Protein AF-A0A925H4I7-F1 (afdb_monomer)

Mean predicted aligned error: 13.74 Å

pLDDT: mean 82.66, std 22.0, range [28.83, 98.56]

Solvent-accessible surface area (backbone atoms only — not comparable to full-atom values): 12561 Å² total; per-residue (Å²): 133,88,83,90,81,89,80,90,79,89,78,86,76,82,78,81,83,66,83,79,77,75,79,71,77,80,79,72,73,79,78,74,73,84,72,84,74,72,80,75,77,80,76,84,82,77,67,76,82,46,91,89,52,74,84,57,48,80,41,60,68,74,54,74,84,58,97,88,63,87,80,52,68,42,71,39,90,59,68,78,77,64,74,40,60,48,85,60,86,92,50,59,68,46,48,74,50,74,48,76,46,56,23,74,78,38,93,87,56,38,46,67,40,72,41,84,96,59,72,73,37,61,32,94,92,44,69,91,41,72,47,70,60,66,44,83,38,68,50,76,41,78,39,30,38,38,42,40,61,82,58,60,90,92,58,90,61,55,80,44,79,48,90,80,48,75,50,65,52,60,54,32,26,47,27,43,33,35,70,69,64,77,43,73,67,45,35,37,38,33

Structure (mmCIF, N/CA/C/O backbone):
data_AF-A0A925H4I7-F1
#
_entry.id   AF-A0A925H4I7-F1
#
loop_
_atom_site.group_PDB
_atom_site.id
_atom_site.type_symbol
_atom_site.label_atom_id
_atom_site.label_alt_id
_atom_site.label_comp_id
_atom_site.label_asym_id
_atom_site.label_entity_id
_atom_site.label_seq_id
_atom_site.pdbx_PDB_ins_code
_atom_site.Cartn_x
_atom_site.Cartn_y
_atom_site.Cartn_z
_atom_site.occupancy
_atom_site.B_iso_or_equiv
_atom_site.auth_seq_id
_atom_site.auth_comp_id
_atom_site.auth_asym_id
_atom_site.auth_atom_id
_atom_site.pdbx_PDB_model_num
ATOM 1 N N . MET A 1 1 ? -47.610 -67.722 -24.187 1.00 34.19 1 MET A N 1
ATOM 2 C CA . MET A 1 1 ? -47.112 -69.101 -24.370 1.00 34.19 1 MET A CA 1
ATOM 3 C C . MET A 1 1 ? -45.591 -68.986 -24.414 1.00 34.19 1 MET A C 1
ATOM 5 O O . MET A 1 1 ? -45.132 -68.272 -25.290 1.00 34.19 1 MET A O 1
ATOM 9 N N . VAL A 1 2 ? -44.914 -69.287 -23.290 1.00 31.61 2 VAL A N 1
ATOM 10 C CA . VAL A 1 2 ? -43.892 -70.368 -23.151 1.00 31.61 2 VAL A CA 1
ATOM 11 C C . VAL A 1 2 ? -42.641 -70.099 -24.013 1.00 31.61 2 VAL A C 1
ATOM 13 O O . VAL A 1 2 ? -42.783 -69.900 -25.207 1.00 31.61 2 VAL A O 1
ATOM 16 N N . ASP A 1 3 ? -41.384 -70.114 -23.571 1.00 30.12 3 ASP A N 1
ATOM 17 C CA . ASP A 1 3 ? -40.711 -70.242 -22.275 1.00 30.12 3 ASP A CA 1
ATOM 18 C C . ASP A 1 3 ? -39.235 -69.818 -22.468 1.00 30.12 3 ASP A C 1
ATOM 20 O O . ASP A 1 3 ? -38.752 -69.657 -23.591 1.00 30.12 3 ASP A O 1
ATOM 24 N N . ILE A 1 4 ? -38.525 -69.657 -21.354 1.00 40.78 4 ILE A N 1
ATOM 25 C CA . ILE A 1 4 ? -37.096 -69.330 -21.212 1.00 40.78 4 ILE A CA 1
ATOM 26 C C . ILE A 1 4 ? -36.180 -70.443 -21.764 1.00 40.78 4 ILE A C 1
ATOM 28 O O . ILE A 1 4 ? -36.420 -71.619 -21.511 1.00 40.78 4 ILE A O 1
ATOM 32 N N . SER A 1 5 ? -35.035 -70.089 -22.369 1.00 34.84 5 SER A N 1
ATOM 33 C CA . SER A 1 5 ? -33.809 -70.894 -22.201 1.00 34.84 5 SER A CA 1
ATOM 34 C C . SER A 1 5 ? -32.532 -70.065 -22.343 1.00 34.84 5 SER A C 1
ATOM 36 O O . SER A 1 5 ? -32.255 -69.454 -23.373 1.00 34.84 5 SER A O 1
ATOM 38 N N . ALA A 1 6 ? -31.734 -70.104 -21.279 1.00 35.25 6 ALA A N 1
ATOM 39 C CA . ALA A 1 6 ? -30.435 -69.473 -21.118 1.00 35.25 6 ALA A CA 1
ATOM 40 C C . ALA A 1 6 ? -29.346 -70.093 -22.009 1.00 35.25 6 ALA A C 1
ATOM 42 O O . ALA A 1 6 ? -29.281 -71.313 -22.164 1.00 35.25 6 ALA A O 1
ATOM 43 N N . LYS A 1 7 ? -28.417 -69.257 -22.489 1.00 33.81 7 LYS A N 1
ATOM 44 C CA . LYS A 1 7 ? -27.033 -69.656 -22.779 1.00 33.81 7 LYS A CA 1
ATOM 45 C C . LYS A 1 7 ? -26.078 -68.569 -22.294 1.00 33.81 7 LYS A C 1
ATOM 47 O O . LYS A 1 7 ? -25.906 -67.530 -22.920 1.00 33.81 7 LYS A O 1
ATOM 52 N N . THR A 1 8 ? -25.486 -68.846 -21.140 1.00 34.50 8 THR A N 1
ATOM 53 C CA . THR A 1 8 ? -24.350 -68.150 -20.539 1.00 34.50 8 THR A CA 1
ATOM 54 C C . THR A 1 8 ? -23.137 -68.237 -21.466 1.00 34.50 8 THR A C 1
ATOM 56 O O . THR A 1 8 ? -22.699 -69.338 -21.793 1.00 34.50 8 THR A O 1
ATOM 59 N N . LEU A 1 9 ? -22.570 -67.092 -21.856 1.00 32.69 9 LEU A N 1
ATOM 60 C CA . LEU A 1 9 ? -21.234 -67.005 -22.446 1.00 32.69 9 LEU A CA 1
ATOM 61 C C . LEU A 1 9 ? -20.327 -66.276 -21.451 1.00 32.69 9 LEU A C 1
ATOM 63 O O . LEU A 1 9 ? -20.466 -65.078 -21.216 1.00 32.69 9 LEU A O 1
ATOM 67 N N . LEU A 1 10 ? -19.438 -67.040 -20.823 1.00 28.83 10 LEU A N 1
ATOM 68 C CA . LEU A 1 10 ? -18.449 -66.563 -19.867 1.00 28.83 10 LEU A CA 1
ATOM 69 C C . LEU A 1 10 ? -17.276 -65.942 -20.642 1.00 28.83 10 LEU A C 1
ATOM 71 O O . LEU A 1 10 ? -16.466 -66.661 -21.223 1.00 28.83 10 LEU A O 1
ATOM 75 N N . ILE A 1 11 ? -17.197 -64.611 -20.672 1.00 38.41 11 ILE A N 1
ATOM 76 C CA . ILE A 1 11 ? -16.032 -63.879 -21.183 1.00 38.41 11 ILE A CA 1
ATOM 77 C C . ILE A 1 11 ? -15.136 -63.551 -19.986 1.00 38.41 11 ILE A C 1
ATOM 79 O O . ILE A 1 11 ? -15.452 -62.688 -19.170 1.00 38.41 11 ILE A O 1
ATOM 83 N N . CYS A 1 12 ? -14.014 -64.262 -19.876 1.00 31.22 12 CYS A N 1
ATOM 84 C CA . CYS A 1 12 ? -12.946 -63.955 -18.930 1.00 31.22 12 CYS A CA 1
ATOM 85 C C . CYS A 1 12 ? -12.201 -62.690 -19.384 1.00 31.22 12 CYS A C 1
ATOM 87 O O . CYS A 1 12 ? -11.292 -62.767 -20.210 1.00 31.22 12 CYS A O 1
ATOM 89 N N . LEU A 1 13 ? -12.566 -61.526 -18.840 1.00 33.69 13 LEU A N 1
ATOM 90 C CA . LEU A 1 13 ? -11.743 -60.321 -18.934 1.00 33.69 13 LEU A CA 1
ATOM 91 C C . LEU A 1 13 ? -10.705 -60.360 -17.801 1.00 33.69 13 LEU A C 1
ATOM 93 O O . LEU A 1 13 ? -11.018 -60.100 -16.639 1.00 33.69 13 LEU A O 1
ATOM 97 N N . LEU A 1 14 ? -9.468 -60.729 -18.130 1.00 39.47 14 LEU A N 1
ATOM 98 C CA . LEU A 1 14 ? -8.333 -60.622 -17.217 1.00 39.47 14 LEU A CA 1
ATOM 99 C C . LEU A 1 14 ? -8.019 -59.135 -16.997 1.00 39.47 14 LEU A C 1
ATOM 101 O O . LEU A 1 14 ? -7.396 -58.485 -17.836 1.00 39.47 14 LEU A O 1
ATOM 105 N N . ALA A 1 15 ? -8.467 -58.594 -15.866 1.00 41.22 15 ALA A N 1
ATOM 106 C CA . ALA A 1 15 ? -8.042 -57.291 -15.380 1.00 41.22 15 ALA A CA 1
ATOM 107 C C . ALA A 1 15 ? -6.570 -57.376 -14.946 1.00 41.22 15 ALA A C 1
ATOM 109 O O . ALA A 1 15 ? -6.242 -57.943 -13.903 1.00 41.22 15 ALA A O 1
ATOM 110 N N . GLY A 1 16 ? -5.673 -56.820 -15.760 1.00 36.88 16 GLY A N 1
ATOM 111 C CA . GLY A 1 16 ? -4.290 -56.582 -15.369 1.00 36.88 16 GLY A CA 1
ATOM 112 C C . GLY A 1 16 ? -4.231 -55.516 -14.277 1.00 36.88 16 GLY A C 1
ATOM 113 O O . GLY A 1 16 ? -4.218 -54.324 -14.572 1.00 36.88 16 GLY A O 1
ATOM 114 N N . PHE A 1 17 ? -4.184 -55.940 -13.015 1.00 40.47 17 PHE A N 1
ATOM 115 C CA . PHE A 1 17 ? -3.788 -55.091 -11.893 1.00 40.47 17 PHE A CA 1
ATOM 116 C C . PHE A 1 17 ? -2.274 -54.848 -11.963 1.00 40.47 17 PHE A C 1
ATOM 118 O O . PHE A 1 17 ? -1.477 -55.562 -11.359 1.00 40.47 17 PHE A O 1
ATOM 125 N N . GLY A 1 18 ? -1.863 -53.839 -12.729 1.00 41.41 18 GLY A N 1
ATOM 126 C CA . GLY A 1 18 ? -0.561 -53.211 -12.525 1.00 41.41 18 GLY A CA 1
ATOM 127 C C . GLY A 1 18 ? -0.618 -52.358 -11.252 1.00 41.41 18 GLY A C 1
ATOM 128 O O . GLY A 1 18 ? -1.622 -51.673 -11.044 1.00 41.41 18 GLY A O 1
ATOM 129 N N . PRO A 1 19 ? 0.404 -52.368 -10.378 1.00 38.84 19 PRO A N 1
ATOM 130 C CA . PRO A 1 19 ? 0.414 -51.478 -9.228 1.00 38.84 19 PRO A CA 1
ATOM 131 C C . PRO A 1 19 ? 0.375 -50.027 -9.715 1.00 38.84 19 PRO A C 1
ATOM 133 O O . PRO A 1 19 ? 1.249 -49.578 -10.461 1.00 38.84 19 PRO A O 1
ATOM 136 N N . ALA A 1 20 ? -0.650 -49.293 -9.283 1.00 38.62 20 ALA A N 1
ATOM 137 C CA . ALA A 1 20 ? -0.705 -47.851 -9.424 1.00 38.62 20 ALA A CA 1
ATOM 138 C C . ALA A 1 20 ? 0.543 -47.260 -8.756 1.00 38.62 20 ALA A C 1
ATOM 140 O O . ALA A 1 20 ? 0.730 -47.376 -7.544 1.00 38.62 20 ALA A O 1
ATOM 141 N N . ARG A 1 21 ? 1.421 -46.631 -9.543 1.00 37.19 21 ARG A N 1
ATOM 142 C CA . ARG A 1 21 ? 2.450 -45.764 -8.978 1.00 37.19 21 ARG A CA 1
ATOM 143 C C . ARG A 1 21 ? 1.740 -44.556 -8.384 1.00 37.19 21 ARG A C 1
ATOM 145 O O . ARG A 1 21 ? 1.320 -43.665 -9.113 1.00 37.19 21 ARG A O 1
ATOM 152 N N . ALA A 1 22 ? 1.610 -44.540 -7.062 1.00 38.69 22 ALA A N 1
ATOM 153 C CA . ALA A 1 22 ? 1.353 -43.315 -6.330 1.00 38.69 22 ALA A CA 1
ATOM 154 C C . ALA A 1 22 ? 2.440 -42.303 -6.726 1.00 38.69 22 ALA A C 1
ATOM 156 O O . ALA A 1 22 ? 3.631 -42.567 -6.545 1.00 38.69 22 ALA A O 1
ATOM 157 N N . GLN A 1 23 ? 2.047 -41.167 -7.306 1.00 39.62 23 GLN A N 1
ATOM 158 C CA . GLN A 1 23 ? 2.932 -40.010 -7.340 1.00 39.62 23 GLN A CA 1
ATOM 159 C C . GLN A 1 23 ? 3.199 -39.637 -5.885 1.00 39.62 23 GLN A C 1
ATOM 161 O O . GLN A 1 23 ? 2.285 -39.251 -5.157 1.00 39.62 23 GLN A O 1
ATOM 166 N N . ALA A 1 24 ? 4.446 -39.811 -5.454 1.00 34.16 24 ALA A N 1
ATOM 167 C CA . ALA A 1 24 ? 4.902 -39.257 -4.196 1.00 34.16 24 ALA A CA 1
ATOM 168 C C . ALA A 1 24 ? 4.606 -37.744 -4.209 1.00 34.16 24 ALA A C 1
ATOM 170 O O . ALA A 1 24 ? 4.838 -37.103 -5.242 1.00 34.16 24 ALA A O 1
ATOM 171 N N . PRO A 1 25 ? 4.090 -37.163 -3.111 1.00 40.03 25 PRO A N 1
ATOM 172 C CA . PRO A 1 25 ? 4.024 -35.718 -2.996 1.00 40.03 25 PRO A CA 1
ATOM 173 C C . PRO A 1 25 ? 5.416 -35.159 -3.281 1.00 40.03 25 PRO A C 1
ATOM 175 O O . PRO A 1 25 ? 6.408 -35.679 -2.764 1.00 40.03 25 PRO A O 1
ATOM 178 N N . ALA A 1 26 ? 5.494 -34.133 -4.130 1.00 36.28 26 ALA A N 1
ATOM 179 C CA . ALA A 1 26 ? 6.735 -33.407 -4.332 1.00 36.28 26 ALA A CA 1
ATOM 180 C C . ALA A 1 26 ? 7.247 -32.979 -2.952 1.00 36.28 26 ALA A C 1
ATOM 182 O O . ALA A 1 26 ? 6.579 -32.219 -2.250 1.00 36.28 26 ALA A O 1
ATOM 183 N N . GLN A 1 27 ? 8.397 -33.517 -2.543 1.00 34.88 27 GLN A N 1
ATOM 184 C CA . GLN A 1 27 ? 9.098 -33.063 -1.354 1.00 34.88 27 GLN A CA 1
ATOM 185 C C . GLN A 1 27 ? 9.384 -31.575 -1.546 1.00 34.88 27 GLN A C 1
ATOM 187 O O . GLN A 1 27 ? 10.250 -31.191 -2.330 1.00 34.88 27 GLN A O 1
ATOM 192 N N . GLN A 1 28 ? 8.618 -30.734 -0.850 1.00 39.00 28 GLN A N 1
ATOM 193 C CA . GLN A 1 28 ? 9.029 -29.368 -0.585 1.00 39.00 28 GLN A CA 1
ATOM 194 C C . GLN A 1 28 ? 10.397 -29.458 0.086 1.00 39.00 28 GLN A C 1
ATOM 196 O O . GLN A 1 28 ? 10.552 -30.139 1.104 1.00 39.00 28 GLN A O 1
ATOM 201 N N . ALA A 1 29 ? 11.394 -28.817 -0.523 1.00 39.19 29 ALA A N 1
ATOM 202 C CA . ALA A 1 29 ? 12.678 -28.617 0.123 1.00 39.19 29 ALA A CA 1
ATOM 203 C C . ALA A 1 29 ? 12.427 -28.025 1.526 1.00 39.19 29 ALA A C 1
ATOM 205 O O . ALA A 1 29 ? 11.522 -27.193 1.663 1.00 39.19 29 ALA A O 1
ATOM 206 N N . PRO A 1 30 ? 13.167 -28.457 2.564 1.00 38.31 30 PRO A N 1
ATOM 207 C CA . PRO A 1 30 ? 13.012 -27.901 3.899 1.00 38.31 30 PRO A CA 1
ATOM 208 C C . PRO A 1 30 ? 13.101 -26.378 3.813 1.00 38.31 30 PRO A C 1
ATOM 210 O O . PRO A 1 30 ? 14.072 -25.847 3.275 1.00 38.31 30 PRO A O 1
ATOM 213 N N . SER A 1 31 ? 12.077 -25.683 4.311 1.00 48.56 31 SER A N 1
ATOM 214 C CA . SER A 1 31 ? 12.153 -24.239 4.499 1.00 48.56 31 SER A CA 1
ATOM 215 C C . SER A 1 31 ? 13.345 -23.981 5.413 1.00 48.56 31 SER A C 1
ATOM 217 O O . SER A 1 31 ? 13.332 -24.419 6.565 1.00 48.56 31 SER A O 1
ATOM 219 N N . GLU A 1 32 ? 14.389 -23.331 4.894 1.00 49.50 32 GLU A N 1
ATOM 220 C CA . GLU A 1 32 ? 15.517 -22.894 5.711 1.00 49.50 32 GLU A CA 1
ATOM 221 C C . GLU A 1 32 ? 14.970 -22.140 6.928 1.00 49.50 32 GLU A C 1
ATOM 223 O O . GLU A 1 32 ? 14.069 -21.300 6.809 1.00 49.50 32 GLU A O 1
ATOM 228 N N . ALA A 1 33 ? 15.481 -22.491 8.111 1.00 50.44 33 ALA A N 1
ATOM 229 C CA . ALA A 1 33 ? 15.170 -21.788 9.344 1.00 50.44 33 ALA A CA 1
ATOM 230 C C . ALA A 1 33 ? 15.388 -20.276 9.138 1.00 50.44 33 ALA A C 1
ATOM 232 O O . ALA A 1 33 ? 16.309 -19.906 8.402 1.00 50.44 33 ALA A O 1
ATOM 233 N N . PRO A 1 34 ? 14.585 -19.392 9.763 1.00 51.84 34 PRO A N 1
ATOM 234 C CA . PRO A 1 34 ? 14.745 -17.955 9.598 1.00 51.84 34 PRO A CA 1
ATOM 235 C C . PRO A 1 34 ? 16.182 -17.563 9.938 1.00 51.84 34 PRO A C 1
ATOM 237 O O . PRO A 1 34 ? 16.582 -17.593 11.102 1.00 51.84 34 PRO A O 1
ATOM 240 N N . GLN A 1 35 ? 16.977 -17.221 8.923 1.00 54.88 35 GLN A N 1
ATOM 241 C CA . GLN A 1 35 ? 18.294 -16.659 9.164 1.00 54.88 35 GLN A CA 1
ATOM 242 C C . GLN A 1 35 ? 18.087 -15.378 9.968 1.00 54.88 35 GLN A C 1
ATOM 244 O O . GLN A 1 35 ? 17.338 -14.490 9.546 1.00 54.88 35 GLN A O 1
ATOM 249 N N . VAL A 1 36 ? 18.718 -15.299 11.141 1.00 53.97 36 VAL A N 1
ATOM 250 C CA . VAL A 1 36 ? 18.768 -14.081 11.950 1.00 53.97 36 VAL A CA 1
ATOM 251 C C . VAL A 1 36 ? 19.428 -13.017 11.081 1.00 53.97 36 VAL A C 1
ATOM 253 O O . VAL A 1 36 ? 20.645 -13.000 10.910 1.00 53.97 36 VAL A O 1
ATOM 256 N N . ARG A 1 37 ? 18.611 -12.172 10.446 1.00 63.25 37 ARG A N 1
ATOM 257 C CA . ARG A 1 37 ? 19.103 -11.094 9.593 1.00 63.25 37 ARG A CA 1
ATOM 258 C C . ARG A 1 37 ? 19.882 -10.142 10.487 1.00 63.25 37 ARG A C 1
ATOM 260 O O . ARG A 1 37 ? 19.301 -9.505 11.362 1.00 63.25 37 ARG A O 1
ATOM 267 N N . THR A 1 38 ? 21.188 -10.044 10.263 1.00 68.56 38 THR A N 1
ATOM 268 C CA . THR A 1 38 ? 22.013 -8.996 10.865 1.00 68.56 38 THR A CA 1
ATOM 269 C C . THR A 1 38 ? 21.357 -7.639 10.587 1.00 68.56 38 THR A C 1
ATOM 271 O O . THR A 1 38 ? 20.969 -7.406 9.433 1.00 68.56 38 THR A O 1
ATOM 274 N N . PRO A 1 39 ? 21.209 -6.747 11.586 1.00 74.88 39 PRO A N 1
ATOM 275 C CA . PRO A 1 39 ? 20.654 -5.421 11.359 1.00 74.88 39 PRO A CA 1
ATOM 276 C C . PRO A 1 39 ? 21.408 -4.736 10.221 1.00 74.88 39 PRO A C 1
ATOM 278 O O . PRO A 1 39 ? 22.640 -4.694 10.219 1.00 74.88 39 PRO A O 1
ATOM 281 N N . ARG A 1 40 ? 20.673 -4.243 9.221 1.00 77.69 40 ARG A N 1
ATOM 282 C CA . ARG A 1 40 ? 21.272 -3.478 8.126 1.00 77.69 40 ARG A CA 1
ATOM 283 C C . ARG A 1 40 ? 22.002 -2.270 8.740 1.00 77.69 40 ARG A C 1
ATOM 285 O O . ARG A 1 40 ? 21.391 -1.597 9.572 1.00 77.69 40 ARG A O 1
ATOM 292 N N . PRO A 1 41 ? 23.251 -1.970 8.335 1.00 81.19 41 PRO A N 1
ATOM 293 C CA . PRO A 1 41 ? 23.916 -0.736 8.735 1.00 81.19 41 PRO A CA 1
ATOM 294 C C . PRO A 1 41 ? 23.007 0.464 8.472 1.00 81.19 41 PRO A C 1
ATOM 296 O O . PRO A 1 41 ? 22.322 0.510 7.445 1.00 81.19 41 PRO A O 1
ATOM 299 N N . GLN A 1 42 ? 22.978 1.420 9.399 1.00 79.31 42 GLN A N 1
ATOM 300 C CA . GLN A 1 42 ? 22.169 2.619 9.226 1.00 79.31 42 GLN A CA 1
ATOM 301 C C . GLN A 1 42 ? 22.621 3.348 7.956 1.00 79.31 42 GLN A C 1
ATOM 303 O O . GLN A 1 42 ? 23.815 3.575 7.751 1.00 79.31 42 GLN A O 1
ATOM 308 N N . ALA A 1 43 ? 21.669 3.676 7.079 1.00 78.81 43 ALA A N 1
ATOM 309 C CA . ALA A 1 43 ? 21.976 4.457 5.891 1.00 78.81 43 ALA A CA 1
ATOM 310 C C . ALA A 1 43 ? 22.557 5.818 6.318 1.00 78.81 43 ALA A C 1
ATOM 312 O O . ALA A 1 43 ? 22.067 6.397 7.292 1.00 78.81 43 ALA A O 1
ATOM 313 N N . PRO A 1 44 ? 23.577 6.341 5.618 1.00 81.44 44 PRO A N 1
ATOM 314 C CA . PRO A 1 44 ? 24.139 7.640 5.955 1.00 81.44 44 PRO A CA 1
ATOM 315 C C . PRO A 1 44 ? 23.058 8.717 5.838 1.00 81.44 44 PRO A C 1
ATOM 317 O O . PRO A 1 44 ? 22.398 8.837 4.800 1.00 81.44 44 PRO A O 1
ATOM 320 N N . ALA A 1 45 ? 22.881 9.500 6.902 1.00 80.06 45 ALA A N 1
ATOM 321 C CA . ALA A 1 45 ? 22.047 10.691 6.858 1.00 80.06 45 ALA A CA 1
ATOM 322 C C . ALA A 1 45 ? 22.720 11.723 5.940 1.00 80.06 45 ALA A C 1
ATOM 324 O O . ALA A 1 45 ? 23.899 12.035 6.105 1.00 80.06 45 ALA A O 1
ATOM 325 N N . ARG A 1 46 ? 21.987 12.217 4.939 1.00 85.00 46 ARG A N 1
ATOM 326 C CA . ARG A 1 46 ? 22.463 13.284 4.050 1.00 85.00 46 ARG A CA 1
ATOM 327 C C . ARG A 1 46 ? 22.191 14.630 4.712 1.00 85.00 46 ARG A C 1
ATOM 329 O O . ARG A 1 46 ? 21.077 14.840 5.182 1.00 85.00 46 ARG A O 1
ATOM 336 N N . ASP A 1 47 ? 23.175 15.528 4.713 1.00 88.62 47 ASP A N 1
ATOM 337 C CA . ASP A 1 47 ? 22.972 16.906 5.169 1.00 88.62 47 ASP A CA 1
ATOM 338 C C . ASP A 1 47 ? 22.114 17.658 4.133 1.00 88.62 47 ASP A C 1
ATOM 340 O O . ASP A 1 47 ? 22.533 17.774 2.972 1.00 88.62 47 ASP A O 1
ATOM 344 N N . PRO A 1 48 ? 20.921 18.160 4.506 1.00 89.50 48 PRO A N 1
ATOM 345 C CA . PRO A 1 48 ? 20.058 18.896 3.588 1.00 89.50 48 PRO A CA 1
ATOM 346 C C . PRO A 1 48 ? 20.686 20.202 3.067 1.00 89.50 48 PRO A C 1
ATOM 348 O O . PRO A 1 48 ? 20.247 20.696 2.031 1.00 89.50 48 PRO A O 1
ATOM 351 N N . ASN A 1 49 ? 21.732 20.725 3.717 1.00 90.75 49 ASN A N 1
ATOM 352 C CA . ASN A 1 49 ? 22.455 21.935 3.315 1.00 90.75 49 ASN A CA 1
ATOM 353 C C . ASN A 1 49 ? 23.664 21.664 2.398 1.00 90.75 49 ASN A C 1
ATOM 355 O O . ASN A 1 49 ? 24.418 22.585 2.076 1.00 90.75 49 ASN A O 1
ATOM 359 N N . THR A 1 50 ? 23.862 20.417 1.956 1.00 93.56 50 THR A N 1
ATOM 360 C CA . THR A 1 50 ? 24.966 20.046 1.056 1.00 93.56 50 THR A CA 1
ATOM 361 C C . THR A 1 50 ? 24.938 20.885 -0.238 1.00 93.56 50 THR A C 1
ATOM 363 O O . THR A 1 50 ? 23.892 20.958 -0.893 1.00 93.56 50 THR A O 1
ATOM 366 N N . PRO A 1 51 ? 26.069 21.484 -0.677 1.00 94.31 51 PRO A N 1
ATOM 367 C CA . PRO A 1 51 ? 26.131 22.213 -1.942 1.00 94.31 51 PRO A CA 1
ATOM 368 C C . PRO A 1 51 ? 25.627 21.378 -3.128 1.00 94.31 51 PRO A C 1
ATOM 370 O O . PRO A 1 51 ? 26.042 20.238 -3.324 1.00 94.31 51 PRO A O 1
ATOM 373 N N . GLY A 1 52 ? 24.729 21.959 -3.929 1.00 92.50 52 GLY A N 1
ATOM 374 C CA . GLY A 1 52 ? 24.065 21.288 -5.053 1.00 92.50 52 GLY A CA 1
ATOM 375 C C . GLY A 1 52 ? 22.658 20.770 -4.738 1.00 92.50 52 GLY A C 1
ATOM 376 O O . GLY A 1 52 ? 21.931 20.413 -5.663 1.00 92.50 52 GLY A O 1
ATOM 377 N N . TYR A 1 53 ? 22.242 20.763 -3.468 1.00 91.81 53 TYR A N 1
ATOM 378 C CA . TYR A 1 53 ? 20.848 20.501 -3.103 1.00 91.81 53 TYR A CA 1
ATOM 379 C C . TYR A 1 53 ? 19.977 21.737 -3.334 1.00 91.81 53 TYR A C 1
ATOM 381 O O . TYR A 1 53 ? 20.460 22.865 -3.474 1.00 91.81 53 TYR A O 1
ATOM 389 N N . VAL A 1 54 ? 18.665 21.513 -3.424 1.00 93.00 54 VAL A N 1
ATOM 390 C CA . VAL A 1 54 ? 17.700 22.598 -3.607 1.00 93.00 54 VAL A CA 1
ATOM 391 C C . VAL A 1 54 ? 17.748 23.547 -2.411 1.00 93.00 54 VAL A C 1
ATOM 393 O O . VAL A 1 54 ? 17.752 23.110 -1.263 1.00 93.00 54 VAL A O 1
ATOM 396 N N . LYS A 1 55 ? 17.757 24.861 -2.670 1.00 93.50 55 LYS A N 1
ATOM 397 C CA . LYS A 1 55 ? 17.618 25.853 -1.598 1.00 93.50 55 LYS A CA 1
ATOM 398 C C . LYS A 1 55 ? 16.268 25.653 -0.912 1.00 93.50 55 LYS A C 1
ATOM 400 O O . LYS A 1 55 ? 15.240 25.587 -1.594 1.00 93.50 55 LYS A O 1
ATOM 405 N N . ALA A 1 56 ? 16.286 25.579 0.412 1.00 94.31 56 ALA A N 1
ATOM 406 C CA . ALA A 1 56 ? 15.114 25.311 1.228 1.00 94.31 56 ALA A CA 1
ATOM 407 C C . ALA A 1 56 ? 15.120 26.172 2.497 1.00 94.31 56 ALA A C 1
ATOM 409 O O . ALA A 1 56 ? 16.174 26.597 2.967 1.00 94.31 56 ALA A O 1
ATOM 410 N N . LYS A 1 57 ? 13.928 26.451 3.027 1.00 93.56 57 LYS A N 1
ATOM 411 C CA . LYS A 1 57 ? 13.741 27.160 4.295 1.00 93.56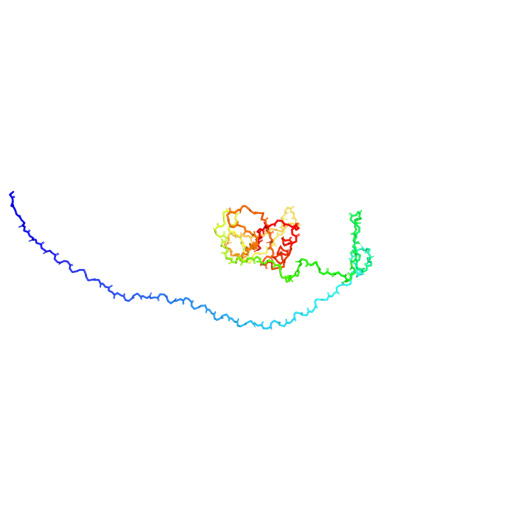 57 LYS A CA 1
ATOM 412 C C . LYS A 1 57 ? 13.741 26.151 5.436 1.00 93.56 57 LYS A C 1
ATOM 414 O O . LYS A 1 57 ? 12.910 25.245 5.450 1.00 93.56 57 LYS A O 1
ATOM 419 N N . GLU A 1 58 ? 14.641 26.326 6.391 1.00 92.88 58 GLU A N 1
ATOM 420 C CA . GLU A 1 58 ? 14.648 25.522 7.609 1.00 92.88 58 GLU A CA 1
ATOM 421 C C . GLU A 1 58 ? 13.488 25.922 8.521 1.00 92.88 58 GLU A C 1
ATOM 423 O O . GLU A 1 58 ? 13.202 27.110 8.712 1.00 92.88 58 GLU A O 1
ATOM 428 N N . LEU A 1 59 ? 12.774 24.918 9.023 1.00 91.19 59 LEU A N 1
ATOM 429 C CA . LEU A 1 59 ? 11.659 25.093 9.936 1.00 91.19 59 LEU A CA 1
ATOM 430 C C . LEU A 1 59 ? 12.048 24.609 11.336 1.00 91.19 59 LEU A C 1
ATOM 432 O O . LEU A 1 59 ? 12.726 23.588 11.450 1.00 91.19 59 LEU A O 1
ATOM 436 N N . PRO A 1 60 ? 11.601 25.300 12.403 1.00 89.31 60 PRO A N 1
ATOM 437 C CA . PRO A 1 60 ? 11.792 24.819 13.761 1.00 89.31 60 PRO A CA 1
ATOM 438 C C . PRO A 1 60 ? 11.235 23.409 13.964 1.00 89.31 60 PRO A C 1
ATOM 440 O O . PRO A 1 60 ? 10.219 23.023 13.378 1.00 89.31 60 PRO A O 1
ATOM 443 N N . ASP A 1 61 ? 11.866 22.678 14.868 1.00 87.25 61 ASP A N 1
ATOM 444 C CA . ASP A 1 61 ? 11.430 21.367 15.329 1.00 87.25 61 ASP A CA 1
ATOM 445 C C . ASP A 1 61 ? 9.942 21.331 15.720 1.00 87.25 61 ASP A C 1
ATOM 447 O O . ASP A 1 61 ? 9.424 22.227 16.390 1.00 87.25 61 ASP A O 1
ATOM 451 N N . GLY A 1 62 ? 9.239 20.291 15.263 1.00 83.94 62 GLY A N 1
ATOM 452 C CA . GLY A 1 62 ? 7.799 20.107 15.474 1.00 83.94 62 GLY A CA 1
ATOM 453 C C . GLY A 1 62 ? 6.878 21.030 14.663 1.00 83.94 62 GLY A C 1
ATOM 454 O O . GLY A 1 62 ? 5.657 20.912 14.786 1.00 83.94 62 GLY A O 1
ATOM 455 N N . SER A 1 63 ? 7.414 21.930 13.833 1.00 88.31 63 SER A N 1
ATOM 456 C CA . SER A 1 63 ? 6.606 22.766 12.939 1.00 88.31 63 SER A CA 1
ATOM 457 C C . SER A 1 63 ? 6.461 22.152 11.544 1.00 88.31 63 SER A C 1
ATOM 459 O O . SER A 1 63 ? 7.358 21.480 11.039 1.00 88.31 63 SER A O 1
ATOM 461 N N . ILE A 1 64 ? 5.310 22.400 10.916 1.00 88.75 64 ILE A N 1
ATOM 462 C CA . ILE A 1 64 ? 5.027 22.017 9.529 1.00 88.75 64 ILE A CA 1
ATOM 463 C C . ILE A 1 64 ? 4.809 23.274 8.675 1.00 88.75 64 ILE A C 1
ATOM 465 O O . ILE A 1 64 ? 4.386 24.304 9.213 1.00 88.75 64 ILE A O 1
ATOM 469 N N . PRO A 1 65 ? 5.070 23.219 7.356 1.00 91.25 65 PRO A N 1
ATOM 470 C CA . PRO A 1 65 ? 4.790 24.327 6.456 1.00 91.25 65 PRO A CA 1
ATOM 471 C C . PRO A 1 65 ? 3.323 24.762 6.525 1.00 91.25 65 PRO A C 1
ATOM 473 O O . PRO A 1 65 ? 2.418 23.941 6.694 1.00 91.25 65 PRO A O 1
ATOM 476 N N . SER A 1 66 ? 3.082 26.062 6.350 1.00 91.69 66 SER A N 1
ATOM 477 C CA . SER A 1 66 ? 1.726 26.590 6.204 1.00 91.69 66 SER A CA 1
ATOM 478 C C . SER A 1 66 ? 1.064 25.998 4.962 1.00 91.69 66 SER A C 1
ATOM 480 O O . SER A 1 66 ? 1.640 26.024 3.878 1.00 91.69 66 SER A O 1
ATOM 482 N N . ALA A 1 67 ? -0.195 25.570 5.078 1.00 93.69 67 ALA A N 1
ATOM 483 C CA . ALA A 1 67 ? -0.973 25.067 3.941 1.00 93.69 67 ALA A CA 1
ATOM 484 C C . ALA A 1 67 ? -1.227 26.119 2.837 1.00 93.69 67 ALA A C 1
ATOM 486 O O . ALA A 1 67 ? -1.772 25.793 1.786 1.00 93.69 67 ALA A O 1
ATOM 487 N N . LYS A 1 68 ? -0.879 27.390 3.081 1.00 95.31 68 LYS A N 1
ATOM 488 C CA . LYS A 1 68 ? -1.027 28.504 2.132 1.00 95.31 68 LYS A CA 1
ATOM 489 C C . LYS A 1 68 ? 0.285 28.894 1.446 1.00 95.31 68 LYS A C 1
ATOM 491 O O . LYS A 1 68 ? 0.278 29.805 0.623 1.00 95.31 68 LYS A O 1
ATOM 496 N N . GLU A 1 69 ? 1.398 28.264 1.806 1.00 91.88 69 GLU A N 1
ATOM 497 C CA . GLU A 1 69 ? 2.722 28.594 1.285 1.00 91.88 69 GLU A CA 1
ATOM 498 C C . GLU A 1 69 ? 3.277 27.436 0.457 1.00 91.88 69 GLU A C 1
ATOM 500 O O . GLU A 1 69 ? 3.222 26.279 0.863 1.00 91.88 69 GLU A O 1
ATOM 505 N N . ASN A 1 70 ? 3.860 27.766 -0.695 1.00 93.25 70 ASN A N 1
ATOM 506 C CA . ASN A 1 70 ? 4.590 26.816 -1.530 1.00 93.25 70 ASN A CA 1
ATOM 507 C C . ASN A 1 70 ? 6.092 27.053 -1.374 1.00 93.25 70 ASN A C 1
ATOM 509 O O . ASN A 1 70 ? 6.544 28.199 -1.359 1.00 93.25 70 ASN A O 1
ATOM 513 N N . GLY A 1 71 ? 6.878 25.981 -1.314 1.00 93.75 71 GLY A N 1
ATOM 514 C CA . GLY A 1 71 ? 8.331 26.081 -1.247 1.00 93.75 71 GLY A CA 1
ATOM 515 C C . GLY A 1 71 ? 9.001 24.769 -0.869 1.00 93.75 71 GLY A C 1
ATOM 516 O O . GLY A 1 71 ? 8.341 23.783 -0.549 1.00 93.75 71 GLY A O 1
ATOM 517 N N . ASN A 1 72 ? 10.333 24.781 -0.895 1.00 95.00 72 ASN A N 1
ATOM 518 C CA . ASN A 1 72 ? 11.138 23.708 -0.325 1.00 95.00 72 ASN A CA 1
ATOM 519 C C . ASN A 1 72 ? 11.373 24.022 1.154 1.00 95.00 72 ASN A C 1
ATOM 521 O O . ASN A 1 72 ? 11.865 25.105 1.484 1.00 95.00 72 ASN A O 1
ATOM 525 N N . PHE A 1 73 ? 11.058 23.075 2.029 1.00 93.31 73 PHE A N 1
ATOM 526 C CA . PHE A 1 73 ? 11.236 23.216 3.470 1.00 93.31 73 PHE A CA 1
ATOM 527 C C . PHE A 1 73 ? 12.104 22.079 3.999 1.00 93.31 73 PHE A C 1
ATOM 529 O O . PHE A 1 73 ? 11.990 20.944 3.537 1.00 93.31 73 PHE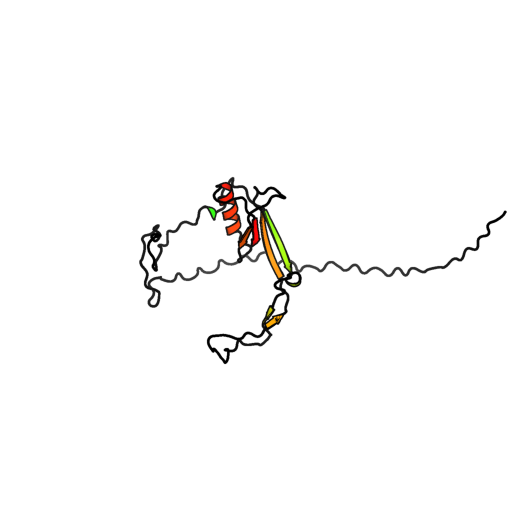 A O 1
ATOM 536 N N . ILE A 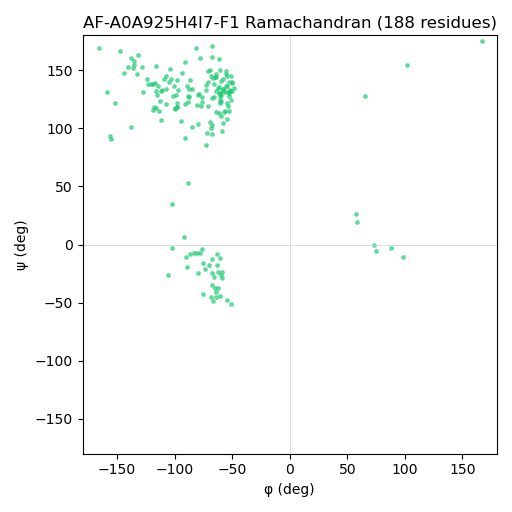1 74 ? 12.957 22.388 4.970 1.00 92.06 74 ILE A N 1
ATOM 537 C CA . ILE A 1 74 ? 13.682 21.386 5.751 1.00 92.06 74 ILE A CA 1
ATOM 538 C C . ILE A 1 74 ? 12.909 21.208 7.050 1.00 92.06 74 ILE A C 1
ATOM 540 O O . ILE A 1 74 ? 12.724 22.162 7.806 1.00 92.06 74 ILE A O 1
ATOM 544 N N . LEU A 1 75 ? 12.423 19.990 7.267 1.00 89.19 75 LEU A N 1
ATOM 545 C CA . LEU A 1 75 ? 11.734 19.593 8.485 1.00 89.19 75 LEU A CA 1
ATOM 546 C C . LEU A 1 75 ? 12.751 19.115 9.520 1.00 89.19 75 LEU A C 1
ATOM 548 O O . LEU A 1 75 ? 13.618 18.300 9.200 1.00 89.19 75 LEU A O 1
ATOM 552 N N . GLY A 1 76 ? 12.610 19.591 10.757 1.00 81.19 76 GLY A N 1
ATOM 553 C CA . GLY A 1 76 ? 13.413 19.122 11.882 1.00 81.19 76 GLY A CA 1
ATOM 554 C C . GLY A 1 76 ? 13.219 17.622 12.172 1.00 81.19 76 GLY A C 1
ATOM 555 O O . GLY A 1 76 ? 12.201 17.034 11.790 1.00 81.19 76 GLY A O 1
ATOM 556 N N . PRO A 1 77 ? 14.161 16.965 12.870 1.00 78.50 77 PRO A N 1
ATOM 557 C CA . PRO A 1 77 ? 14.131 15.518 13.114 1.00 78.50 77 PRO A CA 1
ATOM 558 C C . PRO A 1 77 ? 12.991 15.056 14.039 1.00 78.50 77 PRO A C 1
ATOM 560 O O . PRO A 1 77 ? 12.709 13.863 14.132 1.00 78.50 77 PRO A O 1
ATOM 563 N N . THR A 1 78 ? 12.318 15.974 14.729 1.00 78.62 78 THR A N 1
ATOM 564 C CA . THR A 1 78 ? 11.334 15.700 15.789 1.00 78.62 78 THR A CA 1
ATOM 565 C C . THR A 1 78 ? 9.904 15.514 15.272 1.00 78.62 78 THR A C 1
ATOM 567 O O . THR A 1 78 ? 8.954 16.124 15.761 1.00 78.62 78 THR A O 1
ATOM 570 N N . HIS A 1 79 ? 9.722 14.624 14.296 1.00 77.69 79 HIS A N 1
ATOM 571 C CA . HIS A 1 79 ? 8.391 14.228 13.832 1.00 77.69 79 HIS A CA 1
ATOM 572 C C . HIS A 1 79 ? 7.962 12.916 14.487 1.00 77.69 79 HIS A C 1
ATOM 574 O O . HIS A 1 79 ? 8.582 11.870 14.295 1.00 77.69 79 HIS A O 1
ATOM 580 N N . ASN A 1 80 ? 6.873 12.967 15.255 1.00 82.75 80 ASN A N 1
ATOM 581 C CA . ASN A 1 80 ? 6.268 11.759 15.804 1.00 82.75 80 ASN A CA 1
ATOM 582 C C . ASN A 1 80 ? 5.600 10.954 14.676 1.00 82.75 80 ASN A C 1
ATOM 584 O O . ASN A 1 80 ? 4.924 11.554 13.835 1.00 82.75 80 ASN A O 1
ATOM 588 N N . PRO A 1 81 ? 5.713 9.614 14.672 1.00 85.44 81 PRO A N 1
ATOM 589 C CA . PRO A 1 81 ? 4.922 8.777 13.780 1.00 85.44 81 PRO A CA 1
ATOM 590 C C . PRO A 1 81 ? 3.424 9.068 13.926 1.00 85.44 81 PRO A C 1
ATOM 592 O O . PRO A 1 81 ? 2.933 9.332 15.029 1.00 85.44 81 PRO A O 1
ATOM 595 N N . ALA A 1 82 ? 2.688 8.992 12.816 1.00 90.69 82 ALA A N 1
ATOM 596 C CA . ALA A 1 82 ? 1.236 9.110 12.839 1.00 90.69 82 ALA A CA 1
ATOM 597 C C . ALA A 1 82 ? 0.639 8.023 13.754 1.00 90.69 82 ALA A C 1
ATOM 599 O O . ALA A 1 82 ? 1.028 6.855 13.697 1.00 90.69 82 ALA A O 1
ATOM 600 N N . ARG A 1 83 ? -0.273 8.415 14.651 1.00 92.38 83 ARG A N 1
ATOM 601 C CA . ARG A 1 83 ? -0.735 7.569 15.769 1.00 92.38 83 ARG A CA 1
ATOM 602 C C . ARG A 1 83 ? -1.509 6.340 15.298 1.00 92.38 83 ARG A C 1
ATOM 604 O O . ARG A 1 83 ? -1.545 5.334 15.996 1.00 92.38 83 ARG A O 1
ATOM 611 N N . GLU A 1 84 ? -2.155 6.441 14.146 1.00 95.38 84 GLU A N 1
ATOM 612 C CA . GLU A 1 84 ? -2.853 5.363 13.453 1.00 95.38 84 GLU A CA 1
ATOM 613 C C . GLU A 1 84 ? -1.898 4.314 12.870 1.00 95.38 84 GLU A C 1
ATOM 615 O O . GLU A 1 84 ? -2.322 3.193 12.627 1.00 95.38 84 GLU A O 1
ATOM 620 N N . MET A 1 85 ? -0.609 4.612 12.710 1.00 95.50 85 MET A N 1
ATOM 621 C CA . MET A 1 85 ? 0.361 3.666 12.137 1.00 95.50 85 MET A CA 1
ATOM 622 C C . MET A 1 85 ? 0.854 2.625 13.150 1.00 95.50 85 MET A C 1
ATOM 624 O O . MET A 1 85 ? 1.552 1.682 12.785 1.00 95.50 85 MET A O 1
ATOM 628 N N . THR A 1 86 ? 0.485 2.779 14.422 1.00 94.88 86 THR A N 1
ATOM 629 C CA . THR A 1 86 ? 0.883 1.891 15.517 1.00 94.88 86 THR A CA 1
ATOM 630 C C . THR A 1 86 ? -0.326 1.114 16.014 1.00 94.88 86 THR A C 1
ATOM 632 O O . THR A 1 86 ? -1.377 1.697 16.275 1.00 94.88 86 THR A O 1
ATOM 635 N N . ALA A 1 87 ? -0.187 -0.201 16.185 1.00 95.06 87 ALA A N 1
ATOM 636 C CA . ALA A 1 87 ? -1.259 -1.031 16.726 1.00 95.06 87 ALA A CA 1
ATOM 637 C C . ALA A 1 87 ? -1.644 -0.572 18.142 1.00 95.06 87 ALA A C 1
ATOM 639 O O . ALA A 1 87 ? -0.777 -0.404 19.002 1.00 95.06 87 ALA A O 1
ATOM 640 N N . LYS A 1 88 ? -2.944 -0.388 18.382 1.00 95.19 88 LYS A N 1
ATOM 641 C CA . LYS A 1 88 ? -3.491 0.037 19.675 1.00 95.19 88 LYS A CA 1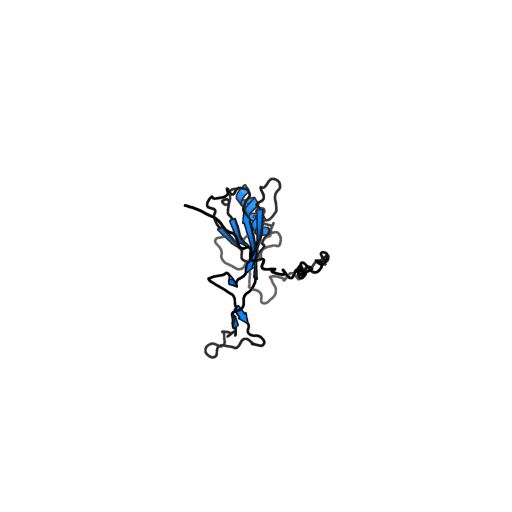
ATOM 642 C C . LYS A 1 88 ? -4.206 -1.124 20.359 1.00 95.19 88 LYS A C 1
ATOM 644 O O . LYS A 1 88 ? -4.824 -1.966 19.706 1.00 95.19 88 LYS A O 1
ATOM 649 N N . GLU A 1 89 ? -4.122 -1.171 21.683 1.00 95.50 89 GLU A N 1
ATOM 650 C CA . GLU A 1 89 ? -4.870 -2.142 22.480 1.00 95.50 89 GLU A CA 1
ATOM 651 C C . GLU A 1 89 ? -6.379 -1.865 22.392 1.00 95.50 89 GLU A C 1
ATOM 653 O O . GLU A 1 89 ? -6.807 -0.716 22.297 1.00 95.50 89 GLU A O 1
ATOM 658 N N . GLY A 1 90 ? -7.193 -2.924 22.372 1.00 94.94 90 GLY A N 1
ATOM 659 C CA . GLY A 1 90 ? -8.655 -2.818 22.291 1.00 94.94 90 GLY A CA 1
ATOM 660 C C . GLY A 1 90 ? -9.217 -2.432 20.916 1.00 94.94 90 GLY A C 1
ATOM 661 O O . GLY A 1 90 ? -10.434 -2.471 20.737 1.00 94.94 90 GLY A O 1
ATOM 662 N N . VAL A 1 91 ? -8.374 -2.110 19.929 1.00 97.75 91 VAL A N 1
ATOM 663 C CA . VAL A 1 91 ? -8.822 -1.853 18.553 1.00 97.75 91 VAL A CA 1
ATOM 664 C C . VAL A 1 91 ? -9.140 -3.179 17.845 1.00 97.75 91 VAL A C 1
ATOM 666 O O . VAL A 1 91 ? -8.288 -4.075 17.825 1.00 97.75 91 VAL A O 1
ATOM 669 N N . PRO A 1 92 ? -10.347 -3.340 17.260 1.00 97.88 92 PRO A N 1
ATOM 670 C CA . PRO A 1 92 ? -10.686 -4.524 16.480 1.00 97.88 92 PRO A CA 1
ATOM 671 C C . PRO A 1 92 ? -9.756 -4.677 15.277 1.00 97.88 92 PRO A C 1
ATOM 673 O O . PRO A 1 92 ? -9.595 -3.742 14.499 1.00 97.88 92 PRO A O 1
ATOM 676 N N . LYS A 1 93 ? -9.184 -5.874 15.125 1.00 98.12 93 LYS A N 1
ATOM 677 C CA . LYS A 1 93 ? -8.256 -6.197 14.038 1.00 98.12 93 LYS A CA 1
ATOM 678 C C . LYS A 1 93 ? -8.970 -6.925 12.915 1.00 98.12 93 LYS A C 1
ATOM 680 O O . LYS A 1 93 ? -9.651 -7.923 13.172 1.00 98.12 93 LYS A O 1
ATOM 685 N N . GLY A 1 94 ? -8.807 -6.434 11.695 1.00 97.50 94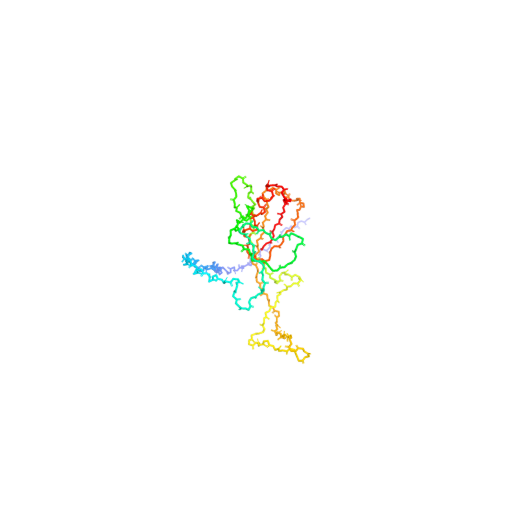 GLY A N 1
ATOM 686 C CA . GLY A 1 94 ? -9.248 -7.128 10.495 1.00 97.50 94 GLY A CA 1
ATOM 687 C C . GLY A 1 94 ? -8.460 -8.408 10.221 1.00 97.50 94 GLY A C 1
ATOM 688 O O . GLY A 1 94 ? -7.446 -8.713 10.854 1.00 97.50 94 GLY A O 1
ATOM 689 N N . GLU A 1 95 ? -8.947 -9.167 9.251 1.00 97.88 95 GLU A N 1
ATOM 690 C CA . GLU A 1 95 ? -8.327 -10.396 8.770 1.00 97.88 95 GLU A CA 1
ATOM 691 C C . GLU A 1 95 ? -7.626 -10.141 7.439 1.00 97.88 95 GLU A C 1
ATOM 693 O O . GLU A 1 95 ? -8.111 -9.375 6.610 1.00 97.88 95 GLU A O 1
ATOM 698 N N . VAL A 1 96 ? -6.471 -10.777 7.233 1.00 97.50 96 VAL A N 1
ATOM 699 C CA . VAL A 1 96 ? -5.693 -10.644 5.996 1.00 97.50 96 VAL A CA 1
ATOM 700 C C . VAL A 1 96 ? -5.630 -11.992 5.300 1.00 97.50 96 VAL A C 1
ATOM 702 O O . VAL A 1 96 ? -5.048 -12.941 5.824 1.00 97.50 96 VAL A O 1
ATOM 705 N N . TYR A 1 97 ? -6.194 -12.042 4.101 1.00 97.00 97 TYR A N 1
ATOM 706 C CA . TYR A 1 97 ? -6.230 -13.207 3.233 1.00 97.00 97 TYR A CA 1
ATOM 707 C C . TYR A 1 97 ? -5.146 -13.072 2.174 1.00 97.00 97 TYR A C 1
ATOM 709 O O . TYR A 1 97 ? -5.172 -12.144 1.371 1.00 97.00 97 TYR A O 1
ATOM 717 N N . GLU A 1 98 ? -4.186 -13.991 2.166 1.00 96.38 98 GLU A N 1
ATOM 718 C CA . GLU A 1 98 ? -3.103 -13.992 1.185 1.00 96.38 98 GLU A CA 1
ATOM 719 C C . GLU A 1 98 ? -3.297 -15.126 0.181 1.00 96.38 98 GLU A C 1
ATOM 721 O O . GLU A 1 98 ? -3.550 -16.269 0.562 1.00 96.38 98 GLU A O 1
ATOM 726 N N . PHE A 1 99 ? -3.141 -14.827 -1.104 1.00 95.38 99 PHE A N 1
ATOM 727 C CA . PHE A 1 99 ? -3.178 -15.829 -2.165 1.00 95.38 99 PHE A CA 1
ATOM 728 C C . PHE A 1 99 ? -2.255 -15.451 -3.322 1.00 95.38 99 PHE A C 1
ATOM 730 O O . PHE A 1 99 ? -1.736 -14.336 -3.405 1.00 95.38 99 PHE A O 1
ATOM 737 N N . ILE A 1 100 ? -2.010 -16.419 -4.205 1.00 95.38 100 ILE A N 1
ATOM 738 C CA . ILE A 1 100 ? -1.222 -16.223 -5.419 1.00 95.38 100 ILE A CA 1
ATOM 739 C C . ILE A 1 100 ? -2.184 -16.082 -6.592 1.00 95.38 100 ILE A C 1
ATOM 741 O O . ILE A 1 100 ? -3.042 -16.935 -6.804 1.00 95.38 100 ILE A O 1
ATOM 745 N N . MET A 1 101 ? -2.013 -15.014 -7.361 1.00 94.31 101 MET A N 1
ATOM 746 C CA . MET A 1 101 ? -2.647 -14.830 -8.657 1.00 94.31 101 MET A CA 1
ATOM 747 C C . MET A 1 101 ? -1.666 -15.153 -9.775 1.00 94.31 101 MET A C 1
ATOM 749 O O . MET A 1 101 ? -0.510 -14.721 -9.766 1.00 94.31 101 MET A O 1
ATOM 753 N N . GLU A 1 102 ? -2.161 -15.871 -10.770 1.00 96.31 102 GLU A N 1
ATOM 754 C CA . GLU A 1 102 ? -1.455 -16.201 -11.997 1.00 96.31 102 GLU A CA 1
ATOM 755 C C . GLU A 1 102 ? -1.873 -15.211 -13.089 1.00 96.31 102 GLU A C 1
ATOM 757 O O . GLU A 1 102 ? -3.049 -15.093 -13.426 1.00 96.31 102 GLU A O 1
ATOM 762 N N . SER A 1 103 ? -0.923 -14.477 -13.669 1.00 96.62 103 SER A N 1
ATOM 763 C CA . SER A 1 103 ? -1.248 -13.471 -14.701 1.00 96.62 103 SER A CA 1
ATOM 764 C C . SER A 1 103 ? -1.884 -14.064 -15.960 1.00 96.62 103 SER A C 1
ATOM 766 O O . SER A 1 103 ? -2.629 -13.360 -16.630 1.00 96.62 103 SER A O 1
ATOM 768 N N . ARG A 1 104 ? -1.676 -15.354 -16.259 1.00 95.81 104 ARG A N 1
ATOM 769 C CA . ARG A 1 104 ? -2.361 -16.048 -17.370 1.00 95.81 104 ARG A CA 1
ATOM 770 C C . ARG A 1 104 ? -3.888 -16.038 -17.247 1.00 95.81 104 ARG A C 1
ATOM 772 O O . ARG A 1 104 ? -4.563 -16.134 -18.265 1.00 95.81 104 ARG A O 1
ATOM 779 N N . ASP A 1 105 ? -4.414 -15.880 -16.032 1.00 94.00 105 ASP A N 1
ATOM 780 C CA . ASP A 1 105 ? -5.854 -15.797 -15.775 1.00 94.00 105 ASP A CA 1
ATOM 781 C C . ASP A 1 105 ? -6.384 -14.354 -15.923 1.00 94.00 105 ASP A C 1
ATOM 783 O O . ASP A 1 105 ? -7.593 -14.110 -15.911 1.00 94.00 105 ASP A O 1
ATOM 787 N N . SER A 1 106 ? -5.491 -13.372 -16.089 1.00 93.44 106 SER A N 1
ATOM 788 C CA . SER A 1 106 ? -5.845 -11.973 -16.321 1.00 93.44 106 SER A CA 1
ATOM 789 C C . SER A 1 106 ? -6.306 -11.753 -17.758 1.00 93.44 106 SER A C 1
ATOM 791 O O . SER A 1 106 ? -5.555 -11.948 -18.712 1.00 93.44 106 SER A O 1
ATOM 793 N N . LYS A 1 107 ? -7.527 -11.233 -17.917 1.00 93.50 107 LYS A N 1
ATOM 794 C CA . LYS A 1 107 ? -8.067 -10.830 -19.227 1.00 93.50 107 LYS A CA 1
ATOM 795 C C . LYS A 1 107 ? -7.441 -9.545 -19.774 1.00 93.50 107 LYS A C 1
ATOM 797 O O . LYS A 1 107 ? -7.542 -9.291 -20.969 1.00 93.50 107 LYS A O 1
ATOM 802 N N . ILE A 1 108 ? -6.846 -8.723 -18.906 1.00 94.44 108 ILE A N 1
ATOM 803 C CA . ILE A 1 108 ? -6.371 -7.374 -19.257 1.00 94.44 108 ILE A CA 1
ATOM 804 C C . ILE A 1 108 ? -4.849 -7.284 -19.384 1.00 94.44 108 ILE A C 1
ATOM 806 O O . ILE A 1 108 ? -4.352 -6.418 -20.097 1.00 94.44 108 ILE A O 1
ATOM 810 N N . TYR A 1 109 ? -4.099 -8.155 -18.700 1.00 93.62 109 TYR A N 1
ATOM 811 C CA . TYR A 1 109 ? -2.638 -8.120 -18.728 1.00 93.62 109 TYR A CA 1
ATOM 812 C C . TYR A 1 109 ? -2.026 -9.491 -18.384 1.00 93.62 109 TYR A C 1
ATOM 814 O O . TYR A 1 109 ? -1.813 -9.786 -17.205 1.00 93.62 109 TYR A O 1
ATOM 822 N N . PRO A 1 110 ? -1.720 -10.326 -19.396 1.00 93.75 110 PRO A N 1
ATOM 823 C CA . PRO A 1 110 ? -1.129 -11.651 -19.200 1.00 93.75 110 PRO A CA 1
ATOM 824 C C . PRO A 1 110 ? 0.380 -11.622 -18.909 1.00 93.75 110 PRO A C 1
ATOM 826 O O . PRO A 1 110 ? 0.960 -12.653 -18.582 1.00 93.75 110 PRO A O 1
ATOM 829 N N . GLY A 1 111 ? 1.014 -10.447 -19.012 1.00 95.19 111 GLY A N 1
ATOM 830 C CA . GLY A 1 111 ? 2.422 -10.233 -18.688 1.00 95.19 111 GLY A CA 1
ATOM 831 C C . GLY A 1 111 ? 3.366 -10.151 -19.882 1.00 95.19 111 GLY A C 1
ATOM 832 O O . GLY A 1 111 ? 3.121 -10.693 -20.960 1.00 95.19 111 GLY A O 1
ATOM 833 N N . VAL A 1 112 ? 4.478 -9.448 -19.664 1.00 95.62 112 VAL A N 1
ATOM 834 C CA . VAL A 1 112 ? 5.595 -9.333 -20.604 1.00 95.62 112 VAL A CA 1
ATOM 835 C C . VAL A 1 112 ? 6.914 -9.488 -19.858 1.00 95.62 112 VAL A C 1
ATOM 837 O O . VAL A 1 112 ? 7.031 -9.132 -18.685 1.00 95.62 112 VAL A O 1
ATOM 840 N N . VAL A 1 113 ? 7.930 -9.967 -20.562 1.00 95.44 113 VAL A N 1
ATOM 841 C CA . VAL A 1 113 ? 9.319 -10.003 -20.098 1.00 95.44 113 VAL A CA 1
ATOM 842 C C . VAL A 1 113 ? 10.215 -9.370 -21.155 1.00 95.44 113 VAL A C 1
ATOM 844 O O . VAL A 1 113 ? 9.883 -9.369 -22.341 1.00 95.44 113 VAL A O 1
ATOM 847 N N . ARG A 1 114 ? 11.355 -8.813 -20.738 1.00 94.81 114 ARG A N 1
ATOM 848 C CA . ARG A 1 114 ? 12.379 -8.344 -21.680 1.00 94.81 114 ARG A CA 1
ATOM 849 C C . ARG A 1 114 ? 12.943 -9.518 -22.468 1.00 94.81 114 ARG A C 1
ATOM 851 O O . ARG A 1 114 ? 13.129 -10.601 -21.911 1.00 94.81 114 ARG A O 1
ATOM 858 N N . GLU A 1 115 ? 13.254 -9.287 -23.737 1.00 94.44 115 GLU A N 1
ATOM 859 C CA . GLU A 1 115 ? 13.976 -10.284 -24.518 1.00 94.44 115 GLU A CA 1
ATOM 860 C C . GLU A 1 115 ? 15.377 -10.501 -23.915 1.00 94.44 115 GLU A C 1
ATOM 862 O O . GLU A 1 115 ? 16.071 -9.520 -23.610 1.00 94.44 115 GLU A O 1
ATOM 867 N N . PRO A 1 116 ? 15.812 -11.756 -23.706 1.00 92.06 116 PRO A N 1
ATOM 868 C CA . PRO A 1 116 ? 17.147 -12.082 -23.243 1.00 92.06 116 PRO A CA 1
ATOM 869 C C . PRO A 1 116 ? 18.196 -11.413 -24.119 1.00 92.06 116 PRO A C 1
ATOM 871 O O . PRO A 1 116 ? 18.063 -11.375 -25.340 1.00 92.06 116 PRO A O 1
ATOM 874 N N . ASN A 1 117 ? 19.250 -10.903 -23.486 1.00 88.44 117 ASN A N 1
ATOM 875 C CA . ASN A 1 117 ? 20.369 -10.247 -24.166 1.00 88.44 117 ASN A CA 1
ATOM 876 C C . ASN A 1 117 ? 19.967 -9.029 -25.025 1.00 88.44 117 ASN A C 1
ATOM 878 O O . ASN A 1 117 ? 20.736 -8.612 -25.887 1.00 88.44 117 ASN A O 1
ATOM 882 N N . SER A 1 118 ? 18.793 -8.429 -24.787 1.00 87.94 118 SER A N 1
ATOM 883 C CA . SER A 1 118 ? 18.419 -7.159 -25.411 1.00 87.94 118 SER A CA 1
ATOM 884 C C . SER A 1 118 ? 18.837 -5.974 -24.536 1.00 87.94 118 SER A C 1
ATOM 886 O O . SER A 1 118 ? 18.422 -5.836 -23.383 1.00 87.94 118 SER A O 1
ATOM 888 N N . SER A 1 119 ? 19.676 -5.096 -25.083 1.00 89.06 119 SER A N 1
ATOM 889 C CA . SER A 1 119 ? 19.977 -3.799 -24.471 1.00 89.06 119 SER A CA 1
ATOM 890 C C . SER A 1 119 ? 18.935 -2.764 -24.910 1.00 89.06 119 SER A C 1
ATOM 892 O O . SER A 1 119 ? 18.532 -2.778 -26.078 1.00 89.06 119 SER A O 1
ATOM 894 N N . PRO A 1 120 ? 18.500 -1.850 -24.021 1.00 93.12 120 PRO A N 1
ATOM 895 C CA . PRO A 1 120 ? 17.695 -0.703 -24.428 1.00 93.12 120 PRO A CA 1
ATOM 896 C C . PRO A 1 120 ? 18.421 0.100 -25.513 1.00 93.12 120 PRO A C 1
ATOM 898 O O . PRO A 1 120 ? 19.624 0.337 -25.401 1.00 93.12 120 PRO A O 1
ATOM 901 N N . ARG A 1 121 ? 17.703 0.518 -26.557 1.00 92.88 121 ARG A N 1
ATOM 902 C CA . ARG A 1 121 ? 18.252 1.333 -27.654 1.00 92.88 121 ARG A CA 1
ATOM 903 C C . ARG A 1 121 ? 17.546 2.688 -27.696 1.00 92.88 121 ARG A C 1
ATOM 905 O O . ARG A 1 121 ? 16.329 2.692 -27.534 1.00 92.88 121 ARG A O 1
ATOM 912 N N . PRO A 1 122 ? 18.244 3.812 -27.923 1.00 95.25 122 PRO A N 1
ATOM 913 C CA . PRO A 1 122 ? 17.579 5.088 -28.162 1.00 95.25 122 PRO A CA 1
ATOM 914 C C . PRO A 1 122 ? 16.633 4.997 -29.364 1.00 95.25 122 PRO A C 1
ATOM 916 O O . PRO A 1 122 ? 16.945 4.321 -30.350 1.00 95.25 122 PRO A O 1
ATOM 919 N N . ASP A 1 123 ? 15.484 5.656 -29.283 1.00 95.31 123 ASP A N 1
ATOM 920 C CA . ASP A 1 123 ? 14.591 5.814 -30.427 1.00 95.31 123 ASP A CA 1
ATOM 921 C C . ASP A 1 123 ? 15.289 6.687 -31.494 1.00 95.31 123 ASP A C 1
ATOM 923 O O . ASP A 1 123 ? 15.753 7.784 -31.170 1.00 95.31 123 ASP A O 1
ATOM 927 N N . PRO A 1 124 ? 15.392 6.239 -32.763 1.00 94.94 124 PRO A N 1
ATOM 928 C CA . PRO A 1 124 ? 16.038 7.013 -33.826 1.00 94.94 124 PRO A CA 1
ATOM 929 C C . PRO A 1 124 ? 15.393 8.377 -34.097 1.00 94.94 124 PRO A C 1
ATOM 931 O O . PRO A 1 124 ? 16.062 9.275 -34.602 1.00 94.94 124 PRO A O 1
ATOM 934 N N . SER A 1 125 ? 14.101 8.526 -33.795 1.00 96.50 125 SER A N 1
ATOM 935 C CA . SER A 1 125 ? 13.352 9.773 -33.970 1.00 96.50 125 SER A CA 1
ATOM 936 C C . SER A 1 125 ? 13.408 10.689 -32.745 1.00 96.50 125 SER A C 1
ATOM 938 O O . SER A 1 125 ? 13.163 11.888 -32.867 1.00 96.50 125 SER A O 1
ATOM 940 N N . ASP A 1 126 ? 13.750 10.139 -31.576 1.00 95.88 126 ASP A N 1
ATOM 941 C CA . ASP A 1 126 ? 13.809 10.853 -30.301 1.00 95.88 126 ASP A CA 1
ATOM 942 C C . ASP A 1 126 ? 14.777 10.149 -29.326 1.00 95.88 126 ASP A C 1
ATOM 944 O O . ASP A 1 126 ? 14.365 9.290 -28.540 1.00 95.88 126 ASP A O 1
ATOM 948 N N . PRO A 1 127 ? 16.070 10.523 -29.316 1.00 94.06 127 PRO A N 1
ATOM 949 C CA . PRO A 1 127 ? 17.082 9.854 -28.496 1.00 94.06 127 PRO A CA 1
ATOM 950 C C . PRO A 1 127 ? 16.837 9.903 -26.979 1.00 94.06 127 PRO A C 1
ATOM 952 O O . PRO A 1 127 ? 17.522 9.201 -26.235 1.00 94.06 127 PRO A O 1
ATOM 955 N N . SER A 1 128 ? 15.885 10.716 -26.500 1.00 95.25 128 SER A N 1
ATOM 956 C CA . SER A 1 128 ? 15.482 10.742 -25.089 1.00 95.25 128 SER A CA 1
ATOM 957 C C . SER A 1 128 ? 14.621 9.538 -24.684 1.00 95.25 128 SER A C 1
ATOM 959 O O . SER A 1 128 ? 14.487 9.241 -23.494 1.00 95.25 128 SER A O 1
ATOM 961 N N . LYS A 1 129 ? 14.062 8.809 -25.659 1.00 95.38 129 LYS A N 1
ATOM 962 C CA . LYS A 1 129 ? 13.250 7.608 -25.447 1.00 95.38 129 LYS A CA 1
ATOM 963 C C . LYS A 1 129 ? 14.077 6.348 -25.639 1.00 95.38 129 LYS A C 1
ATOM 965 O O . LYS A 1 129 ? 14.885 6.247 -26.556 1.00 95.38 129 LYS A O 1
ATOM 970 N N . LEU A 1 130 ? 13.823 5.349 -24.796 1.00 95.06 130 LEU A N 1
ATOM 971 C CA . LEU A 1 130 ? 14.455 4.036 -24.891 1.00 95.06 130 LEU A CA 1
ATOM 972 C C . LEU A 1 130 ? 13.462 2.991 -25.401 1.00 95.06 130 LEU A C 1
ATOM 974 O O . LEU A 1 130 ? 12.450 2.706 -24.762 1.00 95.06 130 LEU A O 1
ATOM 978 N N . LEU A 1 131 ? 13.799 2.371 -26.525 1.00 94.00 131 LEU A N 1
ATOM 979 C CA . LEU A 1 131 ? 13.128 1.205 -27.077 1.00 94.00 131 LEU A CA 1
ATOM 980 C C . LEU A 1 131 ? 13.613 -0.053 -26.346 1.00 94.00 131 LEU A C 1
ATOM 982 O O . LEU A 1 131 ? 14.803 -0.385 -26.364 1.00 94.00 131 LEU A O 1
ATOM 986 N N . ILE A 1 132 ? 12.680 -0.765 -25.713 1.00 94.38 132 ILE A N 1
ATOM 987 C CA . ILE A 1 132 ? 12.932 -2.006 -24.970 1.00 94.38 132 ILE A CA 1
ATOM 988 C C . ILE A 1 132 ? 12.260 -3.159 -25.717 1.00 94.38 132 ILE A C 1
ATOM 990 O O . ILE A 1 132 ? 11.055 -3.127 -25.947 1.00 94.38 132 ILE A O 1
ATOM 994 N N . SER A 1 133 ? 13.031 -4.183 -26.091 1.00 95.12 133 SER A N 1
ATOM 995 C CA . SER A 1 133 ? 12.490 -5.386 -26.740 1.00 95.12 133 SER A CA 1
ATOM 996 C C . SER A 1 133 ? 11.879 -6.323 -25.697 1.00 95.12 133 SER A C 1
ATOM 998 O O . SER A 1 133 ? 12.517 -6.640 -24.690 1.00 95.12 133 SER A O 1
ATOM 1000 N N . THR A 1 134 ? 10.635 -6.746 -25.913 1.00 95.25 134 THR A N 1
ATOM 1001 C CA . THR A 1 134 ? 9.862 -7.571 -24.974 1.00 95.25 134 THR A CA 1
ATOM 1002 C C . THR A 1 134 ? 9.099 -8.677 -25.699 1.00 95.25 134 THR A C 1
ATOM 1004 O O . THR A 1 134 ? 8.844 -8.583 -26.898 1.00 95.25 134 THR A O 1
ATOM 1007 N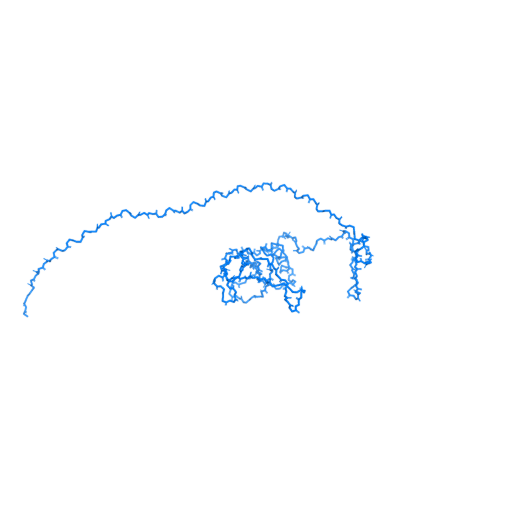 N . ARG A 1 135 ? 8.707 -9.712 -24.950 1.00 95.00 135 ARG A N 1
ATOM 1008 C CA . ARG A 1 135 ? 7.805 -10.784 -25.394 1.00 95.00 135 ARG A CA 1
ATOM 1009 C C . ARG A 1 135 ? 6.745 -11.100 -24.336 1.00 95.00 135 ARG A C 1
ATOM 1011 O O . ARG A 1 135 ? 6.996 -10.840 -23.153 1.00 95.00 135 ARG A O 1
ATOM 1018 N N . PRO A 1 136 ? 5.598 -11.696 -24.713 1.00 95.44 136 PRO A N 1
ATOM 1019 C CA . PRO A 1 136 ? 4.629 -12.206 -23.748 1.00 95.44 136 PRO A CA 1
ATOM 1020 C C . PRO A 1 136 ? 5.262 -13.240 -22.812 1.00 95.44 136 PRO A C 1
ATOM 1022 O O . PRO A 1 136 ? 5.975 -14.140 -23.260 1.00 95.44 136 PRO A O 1
ATOM 1025 N N . ALA A 1 137 ? 5.004 -13.114 -21.513 1.00 95.94 137 ALA A N 1
ATOM 1026 C CA . ALA A 1 137 ? 5.413 -14.103 -20.522 1.00 95.94 137 ALA A CA 1
ATOM 1027 C C . ALA A 1 137 ? 4.562 -13.975 -19.251 1.00 95.94 137 ALA A C 1
ATOM 1029 O O . ALA A 1 137 ? 4.451 -12.866 -18.717 1.00 95.94 137 ALA A O 1
ATOM 1030 N N . PRO A 1 138 ? 4.010 -15.087 -18.735 1.00 96.94 138 PRO A N 1
ATOM 1031 C CA . PRO A 1 138 ? 3.269 -15.062 -17.489 1.00 96.94 138 PRO A CA 1
ATOM 1032 C C . PRO A 1 138 ? 4.204 -14.844 -16.294 1.00 96.94 138 PRO A C 1
ATOM 1034 O O . PRO A 1 138 ? 5.358 -15.271 -16.271 1.00 96.94 138 PRO A O 1
ATOM 1037 N N . TYR A 1 139 ? 3.662 -14.198 -15.275 1.00 95.50 139 TYR A N 1
ATOM 1038 C CA . TYR A 1 139 ? 4.215 -14.026 -13.938 1.00 95.50 139 TYR A CA 1
ATOM 1039 C C . TYR A 1 139 ? 3.164 -14.354 -12.866 1.00 95.50 139 TYR A C 1
ATOM 1041 O O . TYR A 1 139 ? 1.958 -14.351 -13.135 1.00 95.50 139 TYR A O 1
ATOM 1049 N N . THR A 1 140 ? 3.621 -14.579 -11.636 1.00 95.00 140 THR A N 1
ATOM 1050 C CA . THR A 1 140 ? 2.764 -14.700 -10.451 1.00 95.00 140 THR A CA 1
ATOM 1051 C C . THR A 1 140 ? 2.818 -13.430 -9.606 1.00 95.00 140 THR A C 1
ATOM 1053 O O . THR A 1 140 ? 3.817 -12.701 -9.587 1.00 95.00 140 THR A O 1
ATOM 1056 N N . ARG A 1 141 ? 1.731 -13.144 -8.887 1.00 92.31 141 ARG A N 1
ATOM 1057 C CA . ARG A 1 141 ? 1.667 -12.095 -7.862 1.00 92.31 141 ARG A CA 1
ATOM 1058 C C . ARG A 1 141 ? 1.135 -12.684 -6.577 1.00 92.31 141 ARG A C 1
ATOM 1060 O O . ARG A 1 141 ? 0.103 -13.344 -6.587 1.00 92.3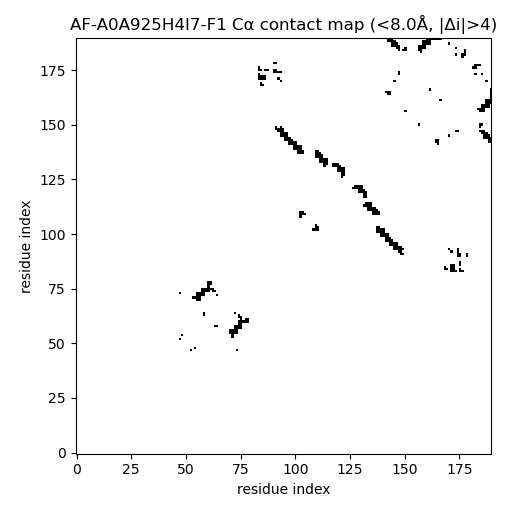1 141 ARG A O 1
ATOM 1067 N N . LYS A 1 142 ? 1.820 -12.404 -5.473 1.00 93.38 142 LYS A N 1
ATOM 1068 C CA . LYS A 1 142 ? 1.225 -12.554 -4.152 1.00 93.38 142 LYS A CA 1
ATOM 1069 C C . LYS A 1 142 ? 0.329 -11.342 -3.913 1.00 93.38 142 LYS A C 1
ATOM 1071 O O . LYS A 1 142 ? 0.783 -10.225 -4.130 1.00 93.38 142 LYS A O 1
ATOM 1076 N N . VAL A 1 143 ? -0.908 -11.584 -3.504 1.00 94.31 143 VAL A N 1
ATOM 1077 C CA . VAL A 1 143 ? -1.908 -10.557 -3.199 1.00 94.31 143 VAL A CA 1
ATOM 1078 C C . VAL A 1 143 ? -2.386 -10.767 -1.771 1.00 94.31 143 VAL A C 1
ATOM 1080 O O . VAL A 1 143 ? -2.594 -11.909 -1.353 1.00 94.31 143 VAL A O 1
ATOM 1083 N N . ALA A 1 144 ? -2.547 -9.679 -1.026 1.00 96.88 144 ALA A N 1
ATOM 1084 C CA . ALA A 1 144 ? -3.139 -9.660 0.301 1.00 96.88 144 ALA A CA 1
ATOM 1085 C C . ALA A 1 144 ? -4.438 -8.849 0.285 1.00 96.88 144 ALA A C 1
ATOM 1087 O O . ALA A 1 144 ? -4.465 -7.707 -0.159 1.00 96.88 144 ALA A O 1
ATOM 1088 N N . VAL A 1 145 ? -5.515 -9.427 0.807 1.00 97.44 145 VAL A N 1
ATOM 1089 C CA . VAL A 1 145 ? -6.808 -8.761 0.973 1.00 97.44 145 VAL A CA 1
ATOM 1090 C C . VAL A 1 145 ? -7.089 -8.618 2.459 1.00 97.44 145 VAL A C 1
ATOM 1092 O O . VAL A 1 145 ? -7.251 -9.611 3.164 1.00 97.44 145 VAL A O 1
ATOM 1095 N N . TYR A 1 146 ? -7.141 -7.383 2.936 1.00 98.12 146 TYR A N 1
ATOM 1096 C CA . TYR A 1 146 ? -7.565 -7.028 4.280 1.00 98.12 146 TYR A CA 1
ATOM 1097 C C . TYR A 1 146 ? -9.080 -6.822 4.322 1.00 98.12 146 TYR A C 1
ATOM 1099 O O . TYR A 1 146 ? -9.629 -6.028 3.554 1.00 98.12 146 TYR A O 1
ATOM 1107 N N . VAL A 1 147 ? -9.738 -7.502 5.257 1.00 98.31 147 VAL A N 1
ATOM 1108 C CA . VAL A 1 147 ? -11.163 -7.365 5.561 1.00 98.31 147 VAL A CA 1
ATOM 1109 C C . VAL A 1 147 ? -11.296 -6.873 7.005 1.00 98.31 147 VAL A C 1
ATOM 1111 O O . VAL A 1 147 ? -10.864 -7.578 7.920 1.00 98.31 147 VAL A O 1
ATOM 1114 N N . PRO A 1 148 ? -11.878 -5.688 7.255 1.00 98.31 148 PRO A N 1
ATOM 1115 C CA . PRO A 1 148 ? -11.965 -5.143 8.605 1.00 98.31 148 PRO A CA 1
ATOM 1116 C C . PRO A 1 148 ? -12.930 -5.960 9.464 1.00 98.31 148 PRO A C 1
ATOM 1118 O O . PRO A 1 148 ? -13.924 -6.492 8.970 1.00 98.31 148 PRO A O 1
ATOM 1121 N N . LYS A 1 149 ? -12.686 -6.017 10.779 1.00 98.19 149 LYS A N 1
ATOM 1122 C CA . LYS A 1 149 ? -13.490 -6.830 11.713 1.00 98.19 149 LYS A CA 1
ATOM 1123 C C . LYS A 1 149 ? -14.976 -6.461 11.720 1.00 98.19 149 LYS A C 1
ATOM 1125 O O . LYS A 1 149 ? -15.823 -7.286 12.042 1.00 98.19 149 LYS A O 1
ATOM 1130 N N . GLN A 1 150 ? -15.262 -5.203 11.415 1.00 97.50 150 GLN A N 1
ATOM 1131 C CA . GLN A 1 150 ? -16.580 -4.585 11.407 1.00 97.50 150 GLN A CA 1
ATOM 1132 C C . GLN A 1 150 ? -17.350 -4.845 10.102 1.00 97.50 150 GLN A C 1
ATOM 1134 O O . GLN A 1 150 ? -18.512 -4.455 10.009 1.00 97.50 150 GLN A O 1
ATOM 1139 N N . TYR A 1 151 ? -16.722 -5.451 9.089 1.00 98.00 151 TYR A N 1
ATOM 1140 C CA . TYR A 1 151 ? -17.391 -5.784 7.836 1.00 98.00 151 TYR A CA 1
ATOM 1141 C C . TYR A 1 151 ? -18.475 -6.846 8.052 1.00 98.00 151 TYR A C 1
ATOM 1143 O O . TYR A 1 151 ? -18.265 -7.831 8.762 1.00 98.00 151 TYR A O 1
ATOM 1151 N N . VAL A 1 152 ? -19.625 -6.657 7.402 1.00 97.19 152 VAL A N 1
ATOM 1152 C CA . VAL A 1 152 ? -20.716 -7.633 7.382 1.00 97.19 152 VAL A CA 1
ATOM 1153 C C . VAL A 1 152 ? -20.645 -8.402 6.061 1.00 97.19 152 VAL A C 1
ATOM 1155 O O . VAL A 1 152 ? -20.814 -7.801 5.000 1.00 97.19 152 VAL A O 1
ATOM 1158 N N . PRO A 1 153 ? -20.405 -9.726 6.082 1.00 95.69 153 PRO A N 1
ATOM 1159 C CA . PRO A 1 153 ? -20.335 -10.518 4.861 1.00 95.69 153 PRO A CA 1
ATOM 1160 C C . PRO A 1 153 ? -21.572 -10.352 3.975 1.00 95.69 153 PRO A C 1
ATOM 1162 O O . PRO A 1 153 ? -22.705 -10.467 4.441 1.00 95.69 153 PRO A O 1
ATOM 1165 N N . GLY A 1 154 ? -21.343 -10.104 2.685 1.00 95.56 154 GLY A N 1
ATOM 1166 C CA . GLY A 1 154 ? -22.404 -9.937 1.691 1.00 95.56 154 GLY A CA 1
ATOM 1167 C C . GLY A 1 154 ? -22.924 -8.506 1.542 1.00 95.56 154 GLY A C 1
ATOM 1168 O O . GLY A 1 154 ? -23.744 -8.270 0.658 1.00 95.56 154 GLY A O 1
ATOM 1169 N N . THR A 1 155 ? -22.448 -7.544 2.341 1.00 97.38 155 THR A N 1
ATOM 1170 C CA . THR A 1 155 ? -22.749 -6.122 2.121 1.00 97.38 155 THR A CA 1
ATOM 1171 C C . THR A 1 155 ? -21.702 -5.465 1.231 1.00 97.38 155 THR A C 1
ATOM 1173 O O . THR A 1 155 ? -20.552 -5.904 1.156 1.00 97.38 155 THR A O 1
ATOM 1176 N N . GLU A 1 156 ? -22.078 -4.372 0.577 1.00 97.19 156 GLU A N 1
ATOM 1177 C CA . GLU A 1 156 ? -21.126 -3.533 -0.148 1.00 97.19 156 GLU A CA 1
ATOM 1178 C C . GLU A 1 156 ? -20.118 -2.893 0.820 1.00 97.19 156 GLU A C 1
ATOM 1180 O O . GLU A 1 156 ? -20.446 -2.583 1.969 1.00 97.19 156 GLU A O 1
ATOM 1185 N N . ALA A 1 157 ? -18.881 -2.701 0.359 1.00 97.44 157 ALA A N 1
ATOM 1186 C CA . ALA A 1 157 ? -17.835 -1.996 1.091 1.00 97.44 157 ALA A CA 1
ATOM 1187 C C . ALA A 1 157 ? -16.956 -1.193 0.120 1.00 97.44 157 ALA A C 1
ATOM 1189 O O . ALA A 1 157 ? -16.727 -1.644 -1.007 1.00 97.44 157 ALA A O 1
ATOM 1190 N N . PRO A 1 158 ? -16.420 -0.033 0.537 1.00 98.12 158 PRO A N 1
ATOM 1191 C CA . PRO A 1 158 ? -15.405 0.670 -0.236 1.00 98.12 158 PRO A CA 1
ATOM 1192 C C . PRO A 1 158 ? -14.145 -0.186 -0.414 1.00 98.12 158 PRO A C 1
ATOM 1194 O O . PRO A 1 158 ? -13.793 -0.979 0.464 1.00 98.12 158 PRO A O 1
ATOM 1197 N N . LEU A 1 159 ? -13.450 0.021 -1.534 1.00 97.50 159 LEU A N 1
ATOM 1198 C CA . LEU A 1 159 ? -12.223 -0.686 -1.894 1.00 97.50 159 LEU A CA 1
ATOM 1199 C C . LEU A 1 159 ? -11.043 0.289 -1.967 1.00 97.50 159 LEU A C 1
ATOM 1201 O O . LEU A 1 159 ? -11.137 1.328 -2.621 1.00 97.50 159 LEU A O 1
ATOM 1205 N N . LEU A 1 160 ? -9.922 -0.071 -1.345 1.00 97.19 160 LEU A N 1
ATOM 1206 C CA . LEU A 1 160 ? -8.638 0.620 -1.475 1.00 97.19 160 LEU A CA 1
ATOM 1207 C C . LEU A 1 160 ? -7.574 -0.336 -2.009 1.00 97.19 160 LEU A C 1
ATOM 1209 O O . LEU A 1 160 ? -7.506 -1.487 -1.593 1.00 97.19 160 LEU A O 1
ATOM 1213 N N . VAL A 1 161 ? -6.741 0.137 -2.934 1.00 95.94 161 VAL A N 1
ATOM 1214 C CA . VAL A 1 161 ? -5.654 -0.653 -3.524 1.00 95.94 161 VAL A CA 1
ATOM 1215 C C . VAL A 1 161 ? -4.324 0.025 -3.209 1.00 95.94 161 VAL A C 1
ATOM 1217 O O . VAL A 1 161 ? -4.080 1.142 -3.662 1.00 95.94 161 VAL A O 1
ATOM 1220 N N . GLY A 1 162 ? -3.476 -0.646 -2.431 1.00 94.00 162 GLY A N 1
ATOM 1221 C CA . GLY A 1 162 ? -2.070 -0.302 -2.226 1.00 94.00 162 GLY A CA 1
ATOM 1222 C C . GLY A 1 162 ? -1.192 -1.147 -3.148 1.00 94.00 162 GLY A C 1
ATOM 1223 O O . GLY A 1 162 ? -1.399 -2.346 -3.260 1.00 94.00 162 GLY A O 1
ATOM 1224 N N . ALA A 1 163 ? -0.230 -0.543 -3.843 1.00 90.19 163 ALA A N 1
ATOM 1225 C CA . ALA A 1 163 ? 0.565 -1.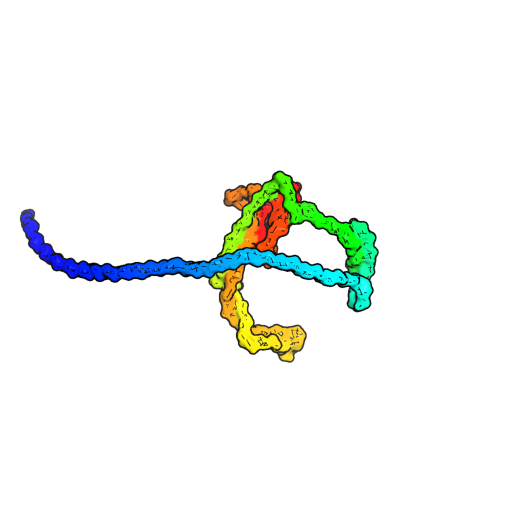258 -4.850 1.00 90.19 163 ALA A CA 1
ATOM 1226 C C . ALA A 1 163 ? 1.852 -1.912 -4.300 1.00 90.19 163 ALA A C 1
ATOM 1228 O O . ALA A 1 163 ? 2.477 -2.703 -5.006 1.00 90.19 163 ALA A O 1
ATOM 1229 N N . ASP A 1 164 ? 2.239 -1.596 -3.059 1.00 83.25 164 ASP A N 1
ATOM 1230 C CA . ASP A 1 164 ? 3.540 -1.954 -2.466 1.00 83.25 164 ASP A CA 1
ATOM 1231 C C . ASP A 1 164 ? 3.457 -3.146 -1.487 1.00 83.25 164 ASP A C 1
ATOM 1233 O O . ASP A 1 164 ? 4.141 -3.190 -0.462 1.00 83.25 164 ASP A O 1
ATOM 1237 N N . GLY A 1 165 ? 2.583 -4.116 -1.767 1.00 80.75 165 GLY A N 1
ATOM 1238 C CA . GLY A 1 165 ? 2.193 -5.131 -0.793 1.00 80.75 165 GLY A CA 1
ATOM 1239 C C . GLY A 1 165 ? 3.103 -6.340 -0.568 1.00 80.75 165 GLY A C 1
ATOM 1240 O O . GLY A 1 165 ? 4.021 -6.614 -1.348 1.00 80.75 165 GLY A O 1
ATOM 1241 N N . PRO A 1 166 ? 2.808 -7.128 0.494 1.00 87.62 166 PRO A N 1
ATOM 1242 C CA . PRO A 1 166 ? 1.719 -6.920 1.463 1.00 87.62 166 PRO A CA 1
ATOM 1243 C C . PRO A 1 166 ? 2.032 -5.827 2.506 1.00 87.62 166 PRO A C 1
ATOM 1245 O O . PRO A 1 166 ? 2.957 -5.972 3.309 1.00 87.62 166 PRO A O 1
ATOM 1248 N N . ASP A 1 167 ? 1.220 -4.766 2.544 1.00 92.25 167 ASP A N 1
ATOM 1249 C CA . ASP A 1 167 ? 1.424 -3.605 3.418 1.00 92.25 167 ASP A CA 1
ATOM 1250 C C . ASP A 1 167 ? 0.705 -3.761 4.771 1.00 92.25 167 ASP A C 1
ATOM 1252 O O . ASP A 1 167 ? -0.456 -3.398 4.970 1.00 92.25 167 ASP A O 1
ATOM 1256 N N . ARG A 1 168 ? 1.430 -4.302 5.754 1.00 92.88 168 ARG A N 1
ATOM 1257 C CA . ARG A 1 168 ? 0.925 -4.473 7.129 1.00 92.88 168 ARG A CA 1
ATOM 1258 C C . ARG A 1 168 ? 0.698 -3.148 7.862 1.00 92.88 168 ARG A C 1
ATOM 1260 O O . ARG A 1 168 ? -0.100 -3.102 8.802 1.00 92.88 168 ARG A O 1
ATOM 1267 N N . MET A 1 169 ? 1.394 -2.091 7.456 1.00 93.88 169 MET A N 1
ATOM 1268 C CA . MET A 1 169 ? 1.286 -0.777 8.078 1.00 93.88 169 MET A CA 1
ATOM 1269 C C . MET A 1 169 ? -0.021 -0.102 7.655 1.00 93.88 169 MET A C 1
ATOM 1271 O O . MET A 1 169 ? -0.745 0.400 8.513 1.00 93.88 169 MET A O 1
ATOM 1275 N N . LEU A 1 170 ? -0.384 -0.203 6.373 1.00 95.75 170 LEU A N 1
ATOM 1276 C CA . LEU A 1 170 ? -1.698 0.192 5.862 1.00 95.75 170 LEU A CA 1
ATOM 1277 C C . LEU A 1 170 ? -2.835 -0.504 6.621 1.00 95.75 170 LEU A C 1
ATOM 1279 O O . LEU A 1 170 ? -3.777 0.154 7.054 1.00 95.75 170 LEU A O 1
ATOM 1283 N N . PHE A 1 171 ? -2.751 -1.820 6.825 1.00 97.12 171 PHE A N 1
ATOM 1284 C CA . PHE A 1 171 ? -3.811 -2.562 7.521 1.00 97.12 171 PHE A CA 1
ATOM 1285 C C . PHE A 1 171 ? -3.959 -2.134 8.989 1.00 97.12 171 PHE A C 1
ATOM 1287 O O . PHE A 1 171 ? -5.076 -1.985 9.476 1.00 97.12 171 PHE A O 1
ATOM 1294 N N . THR A 1 172 ? -2.843 -1.843 9.665 1.00 97.44 172 THR A N 1
ATOM 1295 C CA . THR A 1 172 ? -2.852 -1.285 11.030 1.00 97.44 172 THR A CA 1
ATOM 1296 C C . THR A 1 172 ? -3.492 0.106 11.065 1.00 97.44 172 THR A C 1
ATOM 1298 O O . THR A 1 172 ? -4.277 0.410 11.965 1.00 97.44 172 THR A O 1
ATOM 1301 N N . ALA A 1 173 ? -3.195 0.944 10.067 1.00 97.62 173 ALA A N 1
ATOM 1302 C CA . ALA A 1 173 ? -3.824 2.250 9.924 1.00 97.62 173 ALA A CA 1
ATOM 1303 C C . ALA A 1 173 ? -5.338 2.126 9.745 1.00 97.62 173 ALA A C 1
ATOM 1305 O O . ALA A 1 173 ? -6.089 2.832 10.416 1.00 97.62 173 ALA A O 1
ATOM 1306 N N . LEU A 1 174 ? -5.797 1.197 8.906 1.00 98.00 174 LEU A N 1
ATOM 1307 C CA . LEU A 1 174 ? -7.223 0.961 8.691 1.00 98.00 174 LEU A CA 1
ATOM 1308 C C . LEU A 1 174 ? -7.927 0.463 9.956 1.00 98.00 174 LEU A C 1
ATOM 1310 O O . LEU A 1 174 ? -8.960 1.032 10.301 1.00 98.00 174 LEU A O 1
ATOM 1314 N N . ASP A 1 175 ? -7.357 -0.497 10.692 1.00 98.56 175 ASP A N 1
ATOM 1315 C CA . ASP A 1 175 ? -7.912 -0.957 11.977 1.00 98.56 175 ASP A CA 1
ATOM 1316 C C . ASP A 1 175 ? -8.194 0.230 12.917 1.00 98.56 175 ASP A C 1
ATOM 1318 O O . ASP A 1 175 ? -9.308 0.405 13.424 1.00 98.56 175 ASP A O 1
ATOM 1322 N N . ASN A 1 176 ? -7.191 1.094 13.096 1.00 98.44 176 ASN A N 1
ATOM 1323 C CA . ASN A 1 176 ? -7.280 2.261 13.967 1.00 98.44 176 ASN A CA 1
ATOM 1324 C C . ASN A 1 176 ? -8.281 3.306 13.453 1.00 98.44 176 ASN A C 1
ATOM 1326 O O . ASN A 1 176 ? -9.129 3.773 14.212 1.00 98.44 176 ASN A O 1
ATOM 1330 N N . LEU A 1 177 ? -8.209 3.676 12.172 1.00 98.44 177 LEU A N 1
ATOM 1331 C CA . LEU A 1 177 ? -9.059 4.718 11.590 1.00 98.44 177 LEU A CA 1
ATOM 1332 C C . LEU A 1 177 ? -10.535 4.298 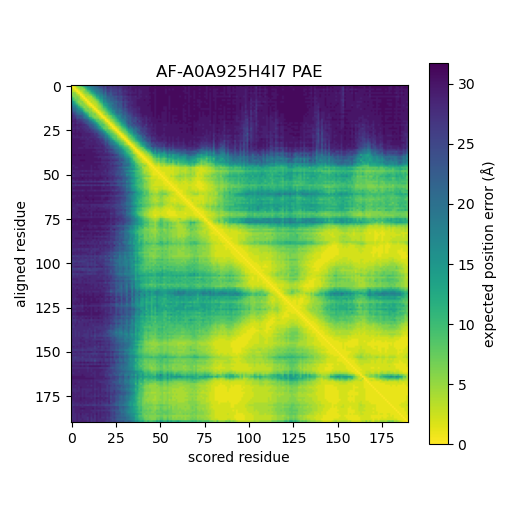11.523 1.00 98.44 177 LEU A C 1
ATOM 1334 O O . LEU A 1 177 ? -11.413 5.143 11.716 1.00 98.44 177 LEU A O 1
ATOM 1338 N N . ILE A 1 178 ? -10.816 3.013 11.284 1.00 98.38 178 ILE A N 1
ATOM 1339 C CA . ILE A 1 178 ? -12.174 2.454 11.297 1.00 98.38 178 ILE A CA 1
ATOM 1340 C C . ILE A 1 178 ? -12.726 2.460 12.724 1.00 98.38 178 ILE A C 1
ATOM 1342 O O . ILE A 1 178 ? -13.860 2.889 12.941 1.00 98.38 178 ILE A O 1
ATOM 1346 N N . ALA A 1 179 ? -11.931 2.043 13.716 1.00 98.12 179 ALA A N 1
ATOM 1347 C CA . ALA A 1 179 ? -12.343 2.086 15.121 1.00 98.12 179 ALA A CA 1
ATOM 1348 C C . ALA A 1 179 ? -12.622 3.520 15.606 1.00 98.12 179 ALA A C 1
ATOM 1350 O O . ALA A 1 179 ? -13.589 3.755 16.331 1.00 98.12 179 ALA A O 1
ATOM 1351 N N . GLU A 1 180 ? -11.828 4.488 15.145 1.00 97.56 180 GLU A N 1
ATOM 1352 C CA . GLU A 1 180 ? -12.020 5.922 15.399 1.00 97.56 180 GLU A CA 1
ATOM 1353 C C . GLU A 1 180 ? -13.145 6.552 14.559 1.00 97.56 180 GLU A C 1
ATOM 1355 O O . GLU A 1 180 ? -13.449 7.731 14.737 1.00 97.56 180 GLU A O 1
ATOM 1360 N N . LYS A 1 181 ? -13.777 5.794 13.649 1.00 97.69 181 LYS A N 1
ATOM 1361 C CA . LYS A 1 181 ? -14.818 6.265 12.716 1.00 97.69 181 LYS A CA 1
ATOM 1362 C C . LYS A 1 181 ? -14.363 7.423 11.817 1.00 97.69 181 LYS A C 1
ATOM 1364 O O . LYS A 1 181 ? -15.180 8.220 11.362 1.00 97.69 181 LYS A O 1
ATOM 1369 N N . ARG A 1 182 ? -13.057 7.520 11.552 1.00 98.06 182 ARG A N 1
ATOM 1370 C CA . ARG A 1 182 ? -12.470 8.506 10.629 1.00 98.06 182 ARG A CA 1
ATOM 1371 C C . ARG A 1 182 ? -12.614 8.078 9.169 1.00 98.06 182 ARG A C 1
ATOM 1373 O O . ARG A 1 182 ? -12.626 8.932 8.288 1.00 98.06 182 ARG A O 1
ATOM 1380 N N . VAL A 1 183 ? -12.735 6.774 8.928 1.00 98.00 183 VAL A N 1
ATOM 1381 C CA . VAL A 1 183 ? -13.033 6.164 7.623 1.00 98.00 183 VAL A CA 1
ATOM 1382 C C . VAL A 1 183 ? -14.104 5.076 7.800 1.00 98.00 183 VAL A C 1
ATOM 1384 O O . VAL A 1 183 ? -14.235 4.534 8.903 1.00 98.00 183 VAL A O 1
ATOM 1387 N N . PRO A 1 184 ? -14.897 4.752 6.760 1.00 97.88 184 PRO A N 1
ATOM 1388 C CA . PRO A 1 184 ? -15.833 3.631 6.820 1.00 97.88 184 PRO A CA 1
ATOM 1389 C C . PRO A 1 184 ? -15.094 2.288 6.886 1.00 97.88 184 PRO A C 1
ATOM 1391 O O . PRO A 1 184 ? -13.932 2.189 6.495 1.00 97.88 184 PRO A O 1
ATOM 1394 N N . ALA A 1 185 ? -15.792 1.232 7.315 1.00 98.00 185 ALA A N 1
ATOM 1395 C CA . ALA A 1 185 ? -15.290 -0.131 7.170 1.00 98.00 185 ALA A CA 1
ATOM 1396 C C . ALA A 1 185 ? -15.069 -0.432 5.678 1.00 98.00 185 ALA A C 1
ATOM 1398 O O . ALA A 1 185 ? -16.024 -0.502 4.906 1.00 98.00 185 ALA A O 1
ATOM 1399 N N . MET A 1 186 ? -13.805 -0.564 5.279 1.00 98.12 186 MET A N 1
ATOM 1400 C CA . MET A 1 186 ? -13.392 -0.708 3.887 1.00 98.12 186 MET A CA 1
ATOM 1401 C C . MET A 1 186 ? -12.391 -1.846 3.714 1.00 98.12 186 MET A C 1
ATOM 1403 O O . MET A 1 186 ? -11.583 -2.117 4.603 1.00 98.12 186 MET A O 1
ATOM 1407 N N . ILE A 1 187 ? -12.457 -2.503 2.561 1.00 98.25 187 ILE A N 1
ATOM 1408 C CA . ILE A 1 187 ? -11.580 -3.611 2.183 1.00 98.25 187 ILE A CA 1
ATOM 1409 C C . ILE A 1 187 ? -10.348 -3.028 1.494 1.00 98.25 187 ILE A C 1
ATOM 1411 O O . ILE A 1 187 ? -10.469 -2.133 0.653 1.00 98.25 187 ILE A O 1
ATOM 1415 N N . ALA A 1 188 ? -9.165 -3.538 1.828 1.00 97.69 188 ALA A N 1
ATOM 1416 C CA . ALA A 1 188 ? -7.924 -3.123 1.186 1.00 97.69 188 ALA A CA 1
ATOM 1417 C C . ALA A 1 188 ? -7.244 -4.294 0.478 1.00 97.69 188 ALA A C 1
ATOM 1419 O O . ALA A 1 188 ? -7.174 -5.394 1.016 1.00 97.69 188 ALA A O 1
ATOM 1420 N N . VAL A 1 189 ? -6.730 -4.049 -0.721 1.00 96.75 189 VAL A N 1
ATOM 1421 C CA . VAL A 1 189 ? -5.922 -4.991 -1.499 1.00 96.75 189 VAL A CA 1
ATOM 1422 C C . VAL A 1 189 ? -4.507 -4.448 -1.558 1.00 96.75 189 VAL A C 1
ATOM 1424 O O . VAL A 1 189 ? -4.322 -3.264 -1.840 1.00 96.75 189 VAL A O 1
ATOM 1427 N N . SER A 1 190 ? -3.527 -5.300 -1.282 1.00 92.62 190 SER A N 1
ATOM 1428 C CA . SER A 1 190 ? -2.108 -4.967 -1.286 1.00 92.62 190 SER A CA 1
ATOM 1429 C C . SER A 1 190 ? -1.294 -5.996 -2.052 1.00 92.62 190 SER A C 1
ATOM 1431 O O . SER A 1 190 ? -1.556 -7.210 -1.878 1.00 92.62 190 SER A O 1
#

Secondary structure (DSSP, 8-state):
---------------------------PPP-------PPPPPPPPPPTT-TTSPP-EE--TT----TT--S-EEPPS-PPPPGGGS--TTPPPPEEEEEEEEGGG-SS---EEEPTTPPPEEETTEEEEEE--EEE---EEEEEEEE-TTPPTTS---EEE-SS-S-HHHHHHHHHHHHTTSS-S-EEE-

Radius of gyration: 31.36 Å; Cα contacts (8 Å, |Δi|>4): 224; chains: 1; bounding box: 73×100×56 Å

Foldseek 3Di:
DDDDDDDDDDDDDPPPPDPPPDPDPPPDDPDPDPDPDDPDPDDDDDDCPPPPHDDEDEDDAPDDDDPPDDTHYDYDPRDDPDPLLDADPPQFAWDKDKDKDKLCPPPPDQDKDFDPPDDWAQDPVGSVDTDTHIDGDMDMDIKIKTFTPPDDPPDDFAEAEDPPPPDPSVRSSLSRCCSVVVDPRHMYMD

Sequence (190 aa):
MVDISAKTLLICLLAGFGPARAQAPAQQAPSEAPQVRTPRPQAPARDPNTPGYVKAKELPDGSIPSAKENGNFILGPTHNPAREMTAKEGVPKGEVYEFIMESRDSKIYPGVVREPNSSPRPDPSDPSKLLISTRPAPYTRKVAVYVPKQYVPGTEAPLLVGADGPDRMLFTALDNLIAEKRVPAMIAVS